Protein AF-A0A5B7DLF9-F1 (afdb_monomer)

pLDDT: mean 72.01, std 19.24, range [28.0, 93.62]

Radius of gyration: 33.96 Å; Cα contacts (8 Å, |Δi|>4): 54; chains: 1; bounding box: 86×92×84 Å

Solvent-accessible surface area (backbone atoms only — not comparable to full-atom values): 13543 Å² total; per-residue (Å²): 134,89,84,74,78,72,81,86,74,75,88,68,78,74,93,81,67,78,92,64,82,91,62,66,60,80,87,42,78,46,73,66,53,53,53,55,71,68,55,80,83,70,76,60,58,73,69,55,40,53,53,49,52,50,22,47,54,68,73,67,59,72,88,70,96,64,94,74,63,44,96,81,78,59,52,52,54,65,57,52,56,54,48,52,52,51,50,54,55,53,56,46,63,74,44,54,72,71,55,36,54,53,50,55,53,51,53,51,52,59,54,51,68,71,67,73,82,78,79,91,83,79,87,85,91,85,89,86,87,86,88,80,91,72,89,79,72,76,86,70,80,78,46,72,72,50,51,54,49,54,51,51,52,54,51,52,54,57,54,52,66,53,62,77,71,59,89,75,92,75,77,78,80,75,78,68,91,72,83,86,82,88,83,83,90,80,89,82,89,82,81,89,80,89,81,135

Secondary structure (DSSP, 8-state):
-------S---S--SS--SS---TTSS---HHHHHHHT----SS-HHHHHHHHHHHHTT-----SS----TTT---HHHHHHHHHHHHHHHHHHS-HHHHHHHHHHHHHHHHHHH------------------------PPPPHHHHHHHHHHHHHHHHHTTGGG-----SSS--------PPPP-----------

Mean predicted aligned error: 19.78 Å

Structure (mmCIF, N/CA/C/O backbone):
data_AF-A0A5B7DLF9-F1
#
_entry.id   AF-A0A5B7DLF9-F1
#
loop_
_atom_site.group_PDB
_atom_site.id
_atom_site.type_symbol
_atom_site.label_atom_id
_atom_site.label_alt_id
_atom_site.label_comp_id
_atom_site.label_asym_id
_atom_site.label_entity_id
_atom_site.label_seq_id
_atom_site.pdbx_PDB_ins_code
_atom_site.Cartn_x
_atom_site.Cartn_y
_atom_site.Cartn_z
_atom_site.occupancy
_atom_site.B_iso_or_equiv
_atom_site.auth_seq_id
_atom_site.auth_comp_id
_atom_site.auth_asym_id
_atom_site.auth_atom_id
_atom_site.pdbx_PDB_model_num
ATOM 1 N N . MET A 1 1 ? -10.662 3.339 -50.707 1.00 46.81 1 MET A N 1
ATOM 2 C CA . MET A 1 1 ? -9.720 3.357 -49.563 1.00 46.81 1 MET A CA 1
ATOM 3 C C . MET A 1 1 ? -9.959 2.092 -48.747 1.00 46.81 1 MET A C 1
ATOM 5 O O . MET A 1 1 ? -11.095 1.864 -48.362 1.00 46.81 1 MET A O 1
ATOM 9 N N . SER A 1 2 ? -8.955 1.224 -48.584 1.00 67.56 2 SER A N 1
ATOM 10 C CA . SER A 1 2 ? -9.098 -0.054 -47.860 1.00 67.56 2 SER A CA 1
ATOM 11 C C . SER A 1 2 ? -9.097 0.174 -46.343 1.00 67.56 2 SER A C 1
ATOM 13 O O . SER A 1 2 ? -8.164 0.774 -45.816 1.00 67.56 2 SER A O 1
ATOM 15 N N . CYS A 1 3 ? -10.130 -0.325 -45.657 1.00 67.19 3 CYS A N 1
ATOM 16 C CA . CYS A 1 3 ? -10.291 -0.283 -44.196 1.00 67.19 3 CYS A CA 1
ATOM 17 C C . CYS A 1 3 ? -9.858 -1.593 -43.512 1.00 67.19 3 CYS A C 1
ATOM 19 O O . CYS A 1 3 ? -10.252 -1.867 -42.376 1.00 67.19 3 CYS A O 1
ATOM 21 N N . GLN A 1 4 ? -9.094 -2.449 -44.196 1.00 68.75 4 GLN A N 1
ATOM 22 C CA . GLN A 1 4 ? -8.722 -3.744 -43.640 1.00 68.75 4 GLN A CA 1
ATOM 23 C C . GLN A 1 4 ? -7.642 -3.569 -42.567 1.00 68.75 4 GLN A C 1
ATOM 25 O O . GLN A 1 4 ? -6.511 -3.172 -42.851 1.00 68.75 4 GLN A O 1
ATOM 30 N N . ARG A 1 5 ? -7.995 -3.880 -41.312 1.00 65.88 5 ARG A N 1
ATOM 31 C CA . ARG A 1 5 ? -7.039 -4.008 -40.205 1.00 65.88 5 ARG A CA 1
ATOM 32 C C . ARG A 1 5 ? -5.970 -5.022 -40.618 1.00 65.88 5 ARG A C 1
ATOM 34 O O . ARG A 1 5 ? -6.293 -6.172 -40.906 1.00 65.88 5 ARG A O 1
ATOM 41 N N . GLY A 1 6 ? -4.724 -4.558 -40.712 1.00 65.31 6 GLY A N 1
ATOM 42 C CA . GLY A 1 6 ? -3.597 -5.342 -41.209 1.00 65.31 6 GLY A CA 1
ATOM 43 C C . GLY A 1 6 ? -3.491 -6.701 -40.521 1.00 65.31 6 GLY A C 1
ATOM 44 O O . GLY A 1 6 ? -3.647 -6.799 -39.305 1.00 65.31 6 GLY A O 1
ATOM 45 N N . ASN A 1 7 ? -3.238 -7.728 -41.332 1.00 62.22 7 ASN A N 1
ATOM 46 C CA . ASN A 1 7 ? -3.061 -9.123 -40.944 1.00 62.22 7 ASN A CA 1
ATOM 47 C C . ASN A 1 7 ? -2.198 -9.238 -39.667 1.00 62.22 7 ASN A C 1
ATOM 49 O O . ASN A 1 7 ? -1.012 -8.905 -39.678 1.00 62.22 7 ASN A O 1
ATOM 53 N N . THR A 1 8 ? -2.814 -9.635 -38.549 1.00 65.56 8 THR A N 1
ATOM 54 C CA . THR A 1 8 ? -2.233 -9.559 -37.196 1.00 65.56 8 THR A CA 1
ATOM 55 C C . THR A 1 8 ? -1.191 -10.640 -36.910 1.00 65.56 8 THR A C 1
ATOM 57 O O . THR A 1 8 ? -0.543 -10.591 -35.864 1.00 65.56 8 THR A O 1
ATOM 60 N N . SER A 1 9 ? -0.957 -11.576 -37.836 1.00 68.56 9 SER A N 1
ATOM 61 C CA . SER A 1 9 ? 0.130 -12.551 -37.736 1.00 68.56 9 SER A CA 1
ATOM 62 C C . SER A 1 9 ? 1.312 -12.150 -38.631 1.00 68.56 9 SER A C 1
ATOM 64 O O . SER A 1 9 ? 1.352 -12.371 -39.842 1.00 68.56 9 SER A O 1
ATOM 66 N N . ARG A 1 10 ? 2.339 -11.532 -38.030 1.00 73.69 10 ARG A N 1
ATOM 67 C CA . ARG A 1 10 ? 3.637 -11.367 -38.706 1.00 73.69 10 ARG A CA 1
ATOM 68 C C . ARG A 1 10 ? 4.321 -12.729 -38.782 1.00 73.69 10 ARG A C 1
ATOM 70 O O . ARG A 1 10 ? 4.730 -13.268 -37.763 1.00 73.69 10 ARG A O 1
ATOM 77 N N . THR A 1 11 ? 4.520 -13.238 -39.992 1.00 80.19 11 THR A N 1
ATOM 78 C CA . THR A 1 11 ? 5.274 -14.477 -40.250 1.00 80.19 11 THR A CA 1
ATOM 79 C C . THR A 1 11 ? 6.781 -14.321 -40.040 1.00 80.19 11 THR A C 1
ATOM 81 O O . THR A 1 11 ? 7.463 -15.284 -39.699 1.00 80.19 11 THR A O 1
ATOM 84 N N . ARG A 1 12 ? 7.332 -13.110 -40.210 1.00 83.12 12 ARG A N 1
ATOM 85 C CA . ARG A 1 12 ? 8.775 -12.849 -40.078 1.00 83.12 12 ARG A CA 1
ATOM 86 C C . ARG A 1 12 ? 9.127 -12.150 -38.764 1.00 83.12 12 ARG A C 1
ATOM 88 O O . ARG A 1 12 ? 8.518 -11.139 -38.401 1.00 83.12 12 ARG A O 1
ATOM 95 N N . LYS A 1 13 ? 10.198 -12.636 -38.124 1.00 84.69 13 LYS A N 1
ATOM 96 C CA . LYS A 1 13 ? 10.837 -12.013 -36.954 1.00 84.69 13 LYS A CA 1
ATOM 97 C C . LYS A 1 13 ? 11.310 -10.588 -37.270 1.00 84.69 13 LYS A C 1
ATOM 99 O O . LYS A 1 13 ? 11.613 -10.253 -38.418 1.0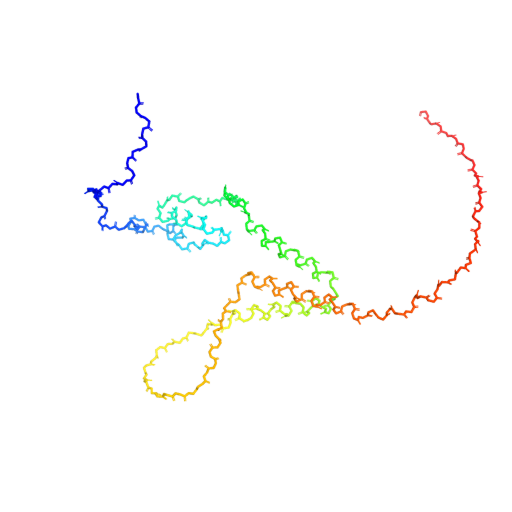0 84.69 13 LYS A O 1
ATOM 104 N N . GLN A 1 14 ? 11.386 -9.740 -36.248 1.00 88.31 14 GLN A N 1
ATOM 105 C CA . GLN A 1 14 ? 11.862 -8.368 -36.410 1.00 88.31 14 GLN A CA 1
ATOM 106 C C . GLN A 1 14 ? 13.318 -8.355 -36.901 1.00 88.31 14 GLN A C 1
ATOM 108 O O . GLN A 1 14 ? 14.178 -8.987 -36.300 1.00 88.31 14 GLN A O 1
ATOM 113 N N . LYS A 1 15 ? 13.584 -7.635 -38.002 1.00 88.94 15 LYS A N 1
ATOM 114 C CA . LYS A 1 15 ? 14.905 -7.586 -38.660 1.00 88.94 15 LYS A CA 1
ATOM 115 C C . LYS A 1 15 ? 16.007 -7.051 -37.738 1.00 88.94 15 LYS A C 1
ATOM 117 O O . LYS A 1 15 ? 17.139 -7.509 -37.811 1.00 88.94 15 LYS A O 1
ATOM 122 N N . HIS A 1 16 ? 15.656 -6.093 -36.885 1.00 88.12 16 HIS A N 1
ATOM 123 C CA . HIS A 1 16 ? 16.557 -5.466 -35.925 1.00 88.12 16 HIS A CA 1
ATOM 124 C C . HIS A 1 16 ? 15.971 -5.648 -34.525 1.00 88.12 16 HIS A C 1
ATOM 126 O O . HIS A 1 16 ? 15.086 -4.897 -34.105 1.00 88.12 16 HIS A O 1
ATOM 132 N N . SER A 1 17 ? 16.401 -6.707 -33.846 1.00 89.31 17 SER A N 1
ATOM 133 C CA . SER A 1 17 ? 16.093 -6.957 -32.440 1.00 89.31 17 SER A CA 1
ATOM 134 C C . SER A 1 17 ? 17.218 -6.432 -31.555 1.00 89.31 17 SER A C 1
ATOM 136 O O . SER A 1 17 ? 18.386 -6.465 -31.940 1.00 89.31 17 SER A O 1
ATOM 138 N N . ASN A 1 18 ? 16.872 -5.988 -30.350 1.00 88.56 18 ASN A N 1
ATOM 139 C CA . ASN A 1 18 ? 17.874 -5.626 -29.354 1.00 88.56 18 ASN A CA 1
ATOM 140 C C . ASN A 1 18 ? 18.687 -6.870 -28.968 1.00 88.56 18 ASN A C 1
ATOM 142 O O . ASN A 1 18 ? 18.105 -7.921 -28.705 1.00 88.56 18 ASN A O 1
ATOM 146 N N . ILE A 1 19 ? 20.014 -6.737 -28.925 1.00 90.06 19 ILE A N 1
ATOM 147 C CA . ILE A 1 19 ? 20.924 -7.817 -28.506 1.00 90.06 19 ILE A CA 1
ATOM 148 C C . ILE A 1 19 ? 20.860 -7.996 -26.986 1.00 90.06 19 ILE A C 1
ATOM 150 O O . ILE A 1 19 ? 20.856 -9.111 -26.477 1.00 90.06 19 ILE A O 1
ATOM 154 N N . THR A 1 20 ? 20.767 -6.887 -26.253 1.00 90.12 20 THR A N 1
ATOM 155 C CA . THR A 1 20 ? 20.659 -6.870 -24.796 1.00 90.12 20 THR A CA 1
ATOM 156 C C . THR A 1 20 ? 19.351 -6.217 -24.365 1.00 90.12 20 THR A C 1
ATOM 158 O O . THR A 1 20 ? 18.824 -5.312 -25.017 1.00 90.12 20 THR A O 1
ATOM 161 N N . ALA A 1 21 ? 18.791 -6.691 -23.251 1.00 88.62 21 ALA A N 1
ATOM 162 C CA . ALA A 1 21 ? 17.629 -6.054 -22.651 1.00 88.62 21 ALA A CA 1
ATOM 163 C C . ALA A 1 21 ? 18.004 -4.666 -22.113 1.00 88.62 21 ALA A C 1
ATOM 165 O O . ALA A 1 21 ? 19.086 -4.473 -21.556 1.00 88.62 21 ALA A O 1
ATOM 166 N N . PHE A 1 22 ? 17.081 -3.711 -22.233 1.00 89.38 22 PHE A N 1
ATOM 167 C CA . PHE A 1 22 ? 17.253 -2.390 -21.639 1.00 89.38 22 PHE A CA 1
ATOM 168 C C . PHE A 1 22 ? 17.422 -2.507 -20.120 1.00 89.38 22 PHE A C 1
ATOM 170 O O . PHE A 1 22 ? 16.574 -3.106 -19.449 1.00 89.38 22 PHE A O 1
ATOM 177 N N . LYS A 1 23 ? 18.481 -1.895 -19.582 1.00 87.94 23 LYS A N 1
ATOM 178 C CA . LYS A 1 23 ? 18.673 -1.733 -18.140 1.00 87.94 23 LYS A CA 1
ATOM 179 C C . LYS A 1 23 ? 18.826 -0.249 -17.816 1.00 87.94 23 LYS A C 1
ATOM 181 O O . LYS A 1 23 ? 19.567 0.476 -18.476 1.00 87.94 23 LYS A O 1
ATOM 186 N N . ASN A 1 24 ? 18.116 0.185 -16.782 1.00 86.44 24 ASN A N 1
ATOM 187 C CA . ASN A 1 24 ? 18.006 1.588 -16.392 1.00 86.44 24 ASN A CA 1
ATOM 188 C C . ASN A 1 24 ? 19.353 2.199 -15.933 1.00 86.44 24 ASN A C 1
ATOM 190 O O . ASN A 1 24 ? 19.610 3.389 -16.098 1.00 86.44 24 ASN A O 1
ATOM 194 N N . ASN A 1 25 ? 20.236 1.353 -15.403 1.00 85.94 25 ASN A N 1
ATOM 195 C CA . ASN A 1 25 ? 21.480 1.702 -14.721 1.00 85.94 25 ASN A CA 1
ATOM 196 C C . ASN A 1 25 ? 22.749 1.667 -15.596 1.00 85.94 25 ASN A C 1
ATOM 198 O O . ASN A 1 25 ? 23.828 1.898 -15.065 1.00 85.94 25 ASN A O 1
ATOM 202 N N . ILE A 1 26 ? 22.663 1.380 -16.905 1.00 85.69 26 ILE A N 1
ATOM 203 C CA . ILE A 1 26 ? 23.870 1.223 -17.756 1.00 85.69 26 ILE A CA 1
ATOM 204 C C . ILE A 1 26 ? 24.618 2.550 -17.917 1.00 85.69 26 ILE A C 1
ATOM 206 O O . ILE A 1 26 ? 25.842 2.581 -17.884 1.00 85.69 26 ILE A O 1
ATOM 210 N N . HIS A 1 27 ? 23.880 3.646 -18.098 1.00 81.00 27 HIS A N 1
ATOM 211 C CA . HIS A 1 27 ? 24.453 4.953 -18.446 1.00 81.00 27 HIS A CA 1
ATOM 212 C C . HIS A 1 27 ? 24.133 6.052 -17.427 1.00 81.00 27 HIS A C 1
ATOM 214 O O . HIS A 1 27 ? 24.534 7.195 -17.599 1.00 81.00 27 HIS A O 1
ATOM 220 N N . ASP A 1 28 ? 23.369 5.731 -16.387 1.00 81.06 28 ASP A N 1
ATOM 221 C CA . ASP A 1 28 ? 22.882 6.696 -15.406 1.00 81.06 28 ASP A CA 1
ATOM 222 C C . ASP A 1 28 ? 22.807 6.011 -14.049 1.00 81.06 28 ASP A C 1
ATOM 224 O O . ASP A 1 28 ? 21.844 5.316 -13.714 1.00 81.06 28 ASP A O 1
ATOM 228 N N . SER A 1 29 ? 23.881 6.187 -13.293 1.00 85.56 29 SER A N 1
ATOM 229 C CA . SER A 1 29 ? 24.034 5.725 -11.918 1.00 85.56 29 SER A CA 1
ATOM 230 C C . SER A 1 29 ? 23.677 6.821 -10.910 1.00 85.56 29 SER A C 1
ATOM 232 O O . SER A 1 29 ? 24.117 6.779 -9.761 1.00 85.56 29 SER A O 1
ATOM 234 N N . SER A 1 30 ? 22.893 7.830 -11.315 1.00 89.50 30 SER A N 1
ATOM 235 C CA . SER A 1 30 ? 22.528 8.912 -10.405 1.00 89.50 30 SER A CA 1
ATOM 236 C C . SER A 1 30 ? 21.768 8.377 -9.188 1.00 89.50 30 SER A C 1
ATOM 238 O O . SER A 1 30 ? 20.978 7.430 -9.274 1.00 89.50 30 SER A O 1
ATOM 240 N N . LYS A 1 31 ? 21.957 9.039 -8.038 1.00 90.56 31 LYS A N 1
ATOM 241 C CA . LYS A 1 31 ? 21.238 8.725 -6.788 1.00 90.56 31 LYS A CA 1
ATOM 242 C C . LYS A 1 31 ? 19.720 8.688 -7.001 1.00 90.56 31 LYS A C 1
ATOM 244 O O . LYS A 1 31 ? 19.024 7.877 -6.402 1.00 90.56 31 LYS A O 1
ATOM 249 N N . ARG A 1 32 ? 19.219 9.535 -7.906 1.00 87.50 32 ARG A N 1
ATOM 250 C CA . ARG A 1 32 ? 17.810 9.599 -8.299 1.00 87.50 32 ARG A CA 1
ATOM 251 C C . ARG A 1 32 ? 17.343 8.325 -9.005 1.00 87.50 32 ARG A C 1
ATOM 253 O O . ARG A 1 32 ? 16.276 7.816 -8.679 1.00 87.50 32 ARG A O 1
ATOM 260 N N . THR A 1 33 ? 18.122 7.812 -9.954 1.00 88.12 33 THR A N 1
ATOM 261 C CA . THR A 1 33 ? 17.794 6.580 -10.687 1.00 88.12 33 THR A CA 1
ATOM 262 C C . THR A 1 33 ? 17.851 5.362 -9.769 1.00 88.12 33 THR A C 1
ATOM 264 O O . THR A 1 33 ? 16.967 4.510 -9.834 1.00 88.12 33 THR A O 1
ATOM 267 N N . LEU A 1 34 ? 18.827 5.316 -8.857 1.00 90.06 34 LEU A N 1
ATOM 268 C CA . LEU A 1 34 ? 18.895 4.288 -7.817 1.00 90.06 34 LEU A CA 1
ATOM 269 C C . LEU A 1 34 ? 17.655 4.321 -6.909 1.00 90.06 34 LEU A C 1
ATOM 271 O O . LEU A 1 34 ? 17.015 3.292 -6.718 1.00 90.06 34 LEU A O 1
ATOM 275 N N . ALA A 1 35 ? 17.274 5.504 -6.419 1.00 90.06 35 ALA A N 1
ATOM 276 C CA . ALA A 1 35 ? 16.085 5.675 -5.585 1.00 90.06 35 ALA A CA 1
ATOM 277 C C . ALA A 1 35 ? 14.795 5.254 -6.306 1.00 90.06 35 ALA A C 1
ATOM 279 O O . ALA A 1 35 ? 13.937 4.625 -5.698 1.00 90.06 35 ALA A O 1
ATOM 280 N N . MET A 1 36 ? 14.660 5.547 -7.605 1.00 88.75 36 MET A N 1
ATOM 281 C CA . MET A 1 36 ? 13.496 5.097 -8.375 1.00 88.75 36 MET A CA 1
ATOM 282 C C . MET A 1 36 ? 13.471 3.580 -8.583 1.00 88.75 36 MET A C 1
ATOM 284 O O . MET A 1 36 ? 12.395 2.999 -8.525 1.00 88.75 36 MET A O 1
ATOM 288 N N . ASN A 1 37 ? 14.618 2.931 -8.801 1.00 87.69 37 ASN A N 1
ATOM 289 C CA . ASN A 1 37 ? 14.672 1.471 -8.953 1.00 87.69 37 ASN A CA 1
ATOM 290 C C . ASN A 1 37 ? 14.386 0.729 -7.640 1.00 87.69 37 ASN A C 1
ATOM 292 O O . ASN A 1 37 ? 13.824 -0.359 -7.680 1.00 87.69 37 ASN A O 1
ATOM 296 N N . ASN A 1 38 ? 14.764 1.318 -6.503 1.00 89.25 38 ASN A N 1
ATOM 297 C CA . ASN A 1 38 ? 14.551 0.738 -5.176 1.00 89.25 38 ASN A CA 1
ATOM 298 C C . ASN A 1 38 ? 13.172 1.073 -4.580 1.00 89.25 38 ASN A C 1
ATOM 300 O O . ASN A 1 38 ? 12.862 0.615 -3.485 1.00 89.25 38 ASN A O 1
ATOM 304 N N . MET A 1 39 ? 12.358 1.893 -5.254 1.00 85.50 39 MET A N 1
ATOM 305 C CA . MET A 1 39 ? 11.020 2.250 -4.787 1.00 85.50 39 MET A CA 1
ATOM 306 C C . MET A 1 39 ? 10.093 1.035 -4.862 1.00 85.50 39 MET A C 1
ATOM 308 O O . MET A 1 39 ? 9.850 0.496 -5.943 1.00 85.50 39 MET A O 1
ATOM 312 N N . GLU A 1 40 ? 9.528 0.650 -3.722 1.00 86.12 40 GLU A N 1
ATOM 313 C CA . GLU A 1 40 ? 8.495 -0.376 -3.662 1.00 86.12 40 GLU A CA 1
ATOM 314 C C . GLU A 1 40 ? 7.143 0.205 -4.100 1.00 86.12 40 GLU A C 1
ATOM 316 O O . GLU A 1 40 ? 6.739 1.285 -3.666 1.00 86.12 40 GLU A O 1
ATOM 321 N N . ILE A 1 41 ? 6.455 -0.494 -5.007 1.00 86.25 41 ILE A N 1
ATOM 322 C CA . ILE A 1 41 ? 5.140 -0.091 -5.515 1.00 86.25 41 ILE A CA 1
ATOM 323 C C . ILE A 1 41 ? 4.086 -0.904 -4.759 1.00 86.25 41 ILE A C 1
ATOM 325 O O . ILE A 1 41 ? 3.706 -1.990 -5.202 1.00 86.25 41 ILE A O 1
ATOM 329 N N . THR A 1 42 ? 3.646 -0.374 -3.620 1.00 80.69 42 THR A N 1
ATOM 330 C CA . THR A 1 42 ? 2.588 -0.933 -2.764 1.00 80.69 42 THR A CA 1
ATOM 331 C C . THR A 1 42 ? 1.258 -0.191 -2.967 1.00 80.69 42 THR A C 1
ATOM 333 O O . THR A 1 42 ? 1.208 0.845 -3.635 1.00 80.69 42 THR A O 1
ATOM 336 N N . GLU A 1 43 ? 0.158 -0.736 -2.436 1.00 77.31 43 GLU A N 1
ATOM 337 C CA . GLU A 1 43 ? -1.160 -0.070 -2.366 1.00 77.31 43 GLU A CA 1
ATOM 338 C C . GLU A 1 43 ? -1.785 0.365 -3.709 1.00 77.31 43 GLU A C 1
ATOM 340 O O . GLU A 1 43 ? -2.535 1.342 -3.799 1.00 77.31 43 GLU A O 1
ATOM 345 N N . VAL A 1 44 ? -1.504 -0.369 -4.789 1.00 80.94 44 VAL A N 1
ATOM 346 C CA . VAL A 1 44 ? -2.113 -0.158 -6.111 1.00 80.94 44 VAL A CA 1
ATOM 347 C C . VAL A 1 44 ? -2.598 -1.477 -6.700 1.00 80.94 44 VAL A C 1
ATOM 349 O O . VAL A 1 44 ? -2.061 -2.542 -6.411 1.00 80.94 44 VAL A O 1
ATOM 352 N N . CYS A 1 45 ? -3.598 -1.428 -7.580 1.00 84.69 45 CYS A N 1
ATOM 353 C CA . CYS A 1 45 ? -4.046 -2.635 -8.271 1.00 84.69 45 CYS A CA 1
ATOM 354 C C . CYS A 1 45 ? -2.932 -3.227 -9.158 1.00 84.69 45 CYS A C 1
ATOM 356 O O . CYS A 1 45 ? -2.090 -2.489 -9.682 1.00 84.69 45 CYS A O 1
ATOM 358 N N . LYS A 1 46 ? -2.978 -4.546 -9.404 1.00 84.69 46 LYS A N 1
ATOM 359 C CA . LYS A 1 46 ? -1.971 -5.294 -10.191 1.00 84.69 46 LYS A CA 1
ATOM 360 C C . LYS A 1 46 ? -1.613 -4.610 -11.518 1.00 84.69 46 LYS A C 1
ATOM 362 O O . LYS A 1 46 ? -0.449 -4.406 -11.845 1.00 84.69 46 LYS A O 1
ATOM 367 N N . ARG A 1 47 ? -2.625 -4.127 -12.244 1.00 86.25 47 ARG A N 1
ATOM 368 C CA . ARG A 1 47 ? -2.436 -3.384 -13.499 1.00 86.25 47 ARG A CA 1
ATOM 369 C C . ARG A 1 47 ? -1.631 -2.095 -13.311 1.00 86.25 47 ARG A C 1
ATOM 371 O O . ARG A 1 47 ? -0.768 -1.773 -14.124 1.00 86.25 47 ARG A O 1
ATOM 378 N N . CYS A 1 48 ? -1.955 -1.301 -12.293 1.00 87.06 48 CYS A N 1
ATOM 379 C CA . CYS A 1 48 ? -1.234 -0.062 -12.011 1.00 87.06 48 CYS A CA 1
ATOM 380 C C . CYS A 1 48 ? 0.197 -0.347 -11.563 1.00 87.06 48 CYS A C 1
ATOM 382 O O . CYS A 1 48 ? 1.097 0.383 -11.976 1.00 87.06 48 CYS A O 1
ATOM 384 N N . GLN A 1 49 ? 0.408 -1.424 -10.807 1.00 89.62 49 GLN A N 1
ATOM 385 C CA . GLN A 1 49 ? 1.731 -1.889 -10.409 1.00 89.62 49 GLN A CA 1
ATOM 386 C C . GLN A 1 49 ? 2.613 -2.163 -11.632 1.00 89.62 49 GLN A C 1
ATOM 388 O O . GLN A 1 49 ? 3.689 -1.583 -11.753 1.00 89.62 49 GLN A O 1
ATOM 393 N N . GLU A 1 50 ? 2.120 -2.941 -12.599 1.00 90.44 50 GLU A N 1
ATOM 394 C CA . GLU A 1 50 ? 2.831 -3.234 -13.851 1.00 90.44 50 GLU A CA 1
ATOM 395 C C . GLU A 1 50 ? 3.135 -1.968 -14.664 1.00 90.44 50 GLU A C 1
ATOM 397 O O . GLU A 1 50 ? 4.245 -1.787 -15.170 1.00 90.44 50 GLU A O 1
ATOM 402 N N . VAL A 1 51 ? 2.165 -1.054 -14.771 1.00 91.12 51 VAL A N 1
ATOM 403 C CA . VAL A 1 51 ? 2.337 0.207 -15.506 1.00 91.12 51 VAL A CA 1
ATOM 404 C C . VAL A 1 51 ? 3.389 1.096 -14.842 1.00 91.12 51 VAL A C 1
ATOM 406 O O . VAL A 1 51 ? 4.218 1.681 -15.543 1.00 91.12 51 VAL A O 1
ATOM 409 N N . ILE A 1 52 ? 3.366 1.229 -13.513 1.00 91.19 52 ILE A N 1
ATOM 410 C CA . ILE A 1 52 ? 4.348 2.029 -12.770 1.00 91.19 52 ILE A CA 1
ATOM 411 C C . ILE A 1 52 ? 5.725 1.366 -12.861 1.00 91.19 52 ILE A C 1
ATOM 413 O O . ILE A 1 52 ? 6.680 2.044 -13.238 1.00 91.19 52 ILE A O 1
ATOM 417 N N . ALA A 1 53 ? 5.825 0.052 -12.638 1.00 92.06 53 ALA A N 1
ATOM 418 C CA . ALA A 1 53 ? 7.071 -0.705 -12.744 1.00 92.06 53 ALA A CA 1
ATOM 419 C C . ALA A 1 53 ? 7.700 -0.568 -14.137 1.00 92.06 53 ALA A C 1
ATOM 421 O O . ALA A 1 53 ? 8.894 -0.296 -14.269 1.00 92.06 53 ALA A O 1
ATOM 422 N N . TRP A 1 54 ? 6.891 -0.654 -15.197 1.00 92.94 54 TRP A N 1
ATOM 423 C CA . TRP A 1 54 ? 7.346 -0.407 -16.564 1.00 92.94 54 TRP A CA 1
ATOM 424 C C . TRP A 1 54 ? 7.844 1.032 -16.751 1.00 92.94 54 TRP A C 1
ATOM 426 O O . TRP A 1 54 ? 8.917 1.254 -17.317 1.00 92.94 54 TRP A O 1
ATOM 436 N N . LYS A 1 55 ? 7.106 2.030 -16.250 1.00 92.81 55 LYS A N 1
ATOM 437 C CA . LYS A 1 55 ? 7.525 3.436 -16.343 1.00 92.81 55 LYS A CA 1
ATOM 438 C C . LYS A 1 55 ? 8.836 3.688 -15.599 1.00 92.81 55 LYS A C 1
ATOM 440 O O . LYS A 1 55 ? 9.671 4.421 -16.125 1.00 92.81 55 LYS A O 1
ATOM 445 N N . VAL A 1 56 ? 9.032 3.092 -14.425 1.00 92.12 56 VAL A N 1
ATOM 446 C CA . VAL A 1 56 ? 10.290 3.166 -13.668 1.00 92.12 56 VAL A CA 1
ATOM 447 C C . VAL A 1 56 ? 11.413 2.509 -14.468 1.00 92.12 56 VAL A C 1
ATOM 449 O O . VAL A 1 56 ? 12.420 3.162 -14.747 1.00 92.12 56 VAL A O 1
ATOM 452 N N . LYS A 1 57 ? 11.195 1.277 -14.951 1.00 91.31 57 LYS A N 1
ATOM 453 C CA . LYS A 1 57 ? 12.170 0.510 -15.739 1.00 91.31 57 LYS A CA 1
ATOM 454 C C . LYS A 1 57 ? 12.696 1.283 -16.942 1.00 91.31 57 LYS A C 1
ATOM 456 O O . LYS A 1 57 ? 13.877 1.171 -17.229 1.00 91.31 57 LYS A O 1
ATOM 461 N N . TYR A 1 58 ? 11.849 2.055 -17.627 1.00 91.31 58 TYR A N 1
ATOM 462 C CA . TYR A 1 58 ? 12.202 2.804 -18.840 1.00 91.31 58 TYR A CA 1
ATOM 463 C C . TYR A 1 58 ? 12.392 4.316 -18.629 1.00 91.31 58 TYR A C 1
ATOM 465 O O . TYR A 1 58 ? 12.346 5.066 -19.603 1.00 91.31 58 TYR A O 1
ATOM 473 N N . LYS A 1 59 ? 12.586 4.788 -17.388 1.00 89.00 59 LYS A N 1
ATOM 474 C CA . LYS A 1 59 ? 12.751 6.224 -17.054 1.00 89.00 59 LYS A CA 1
ATOM 475 C C . LYS A 1 59 ? 11.607 7.138 -17.514 1.00 89.00 59 LYS A C 1
ATOM 477 O O . LYS A 1 59 ? 11.793 8.331 -17.729 1.00 89.00 59 LYS A O 1
ATOM 482 N N . LYS A 1 60 ? 10.401 6.596 -17.661 1.00 90.75 60 LYS A N 1
ATOM 483 C CA . LYS A 1 60 ? 9.189 7.346 -18.033 1.00 90.75 60 LYS A CA 1
ATOM 484 C C . LYS A 1 60 ? 8.344 7.742 -16.822 1.00 90.75 60 LYS A C 1
ATOM 486 O O . LYS A 1 60 ? 7.279 8.337 -16.985 1.00 90.75 60 LYS A O 1
ATOM 491 N N . TYR A 1 61 ? 8.766 7.371 -15.615 1.00 91.44 61 TYR A N 1
ATOM 492 C CA . TYR A 1 61 ? 8.027 7.664 -14.395 1.00 91.44 61 TYR A CA 1
ATOM 493 C C . TYR A 1 61 ? 8.337 9.067 -13.867 1.00 91.44 61 TYR A C 1
ATOM 495 O O . TYR A 1 61 ? 9.493 9.428 -13.653 1.00 91.44 61 TYR A O 1
ATOM 503 N N . LYS A 1 62 ? 7.277 9.845 -13.629 1.00 89.44 62 LYS A N 1
ATOM 504 C CA . LYS A 1 62 ? 7.325 11.115 -12.903 1.00 89.44 62 LYS A CA 1
ATOM 505 C C . LYS A 1 62 ? 6.568 10.914 -11.586 1.00 89.44 62 LYS A C 1
ATOM 507 O O . LYS A 1 62 ? 5.363 10.657 -11.662 1.00 89.44 62 LYS A O 1
ATOM 512 N N . PRO A 1 63 ? 7.240 11.017 -10.424 1.00 86.69 63 PRO A N 1
ATOM 513 C CA . PRO A 1 63 ? 6.581 10.915 -9.128 1.00 86.69 63 PRO A CA 1
ATOM 514 C C . PRO A 1 63 ? 5.421 11.903 -9.034 1.00 86.69 63 PRO A C 1
ATOM 516 O O . PRO A 1 63 ? 5.537 13.059 -9.452 1.00 86.69 63 PRO A O 1
ATOM 519 N N . LEU A 1 64 ? 4.287 11.426 -8.536 1.00 85.00 64 LEU A N 1
ATOM 520 C CA . LEU A 1 64 ? 3.108 12.253 -8.333 1.00 85.00 64 LEU A CA 1
ATOM 521 C C . LEU A 1 64 ? 3.213 12.953 -6.979 1.00 85.00 64 LEU A C 1
ATOM 523 O O . LEU A 1 64 ? 3.556 12.321 -5.989 1.00 85.00 64 LEU A O 1
ATOM 527 N N . SER A 1 65 ? 2.875 14.243 -6.938 1.00 84.31 65 SER A N 1
ATOM 528 C CA . SER A 1 65 ? 2.778 14.982 -5.671 1.00 84.31 65 SER A CA 1
ATOM 529 C C . SER A 1 65 ? 1.497 14.658 -4.893 1.00 84.31 65 SER A C 1
ATOM 531 O O . SER A 1 65 ? 1.437 14.915 -3.698 1.00 84.31 65 SER A O 1
ATOM 533 N N . GLN A 1 66 ? 0.467 14.138 -5.567 1.00 78.94 66 GLN A N 1
ATOM 534 C CA . GLN A 1 66 ? -0.827 13.773 -4.989 1.00 78.94 66 GLN A CA 1
ATOM 535 C C . GLN A 1 66 ? -1.298 12.428 -5.568 1.00 78.94 66 GLN A C 1
ATOM 537 O O . GLN A 1 66 ? -1.030 12.152 -6.746 1.00 78.94 66 GLN A O 1
ATOM 542 N N . PRO A 1 67 ? -2.016 11.596 -4.792 1.00 80.25 67 PRO A N 1
ATOM 543 C CA . PRO A 1 67 ? -2.501 10.301 -5.260 1.00 80.25 67 PRO A CA 1
ATOM 544 C C . PRO A 1 67 ? -3.563 10.465 -6.357 1.00 80.25 67 PRO A C 1
ATOM 546 O O . PRO A 1 67 ? -4.489 11.267 -6.238 1.00 80.25 67 PRO A O 1
ATOM 549 N N . LYS A 1 68 ? -3.445 9.681 -7.435 1.00 79.75 68 LYS A N 1
ATOM 550 C CA . LYS A 1 68 ? -4.407 9.653 -8.550 1.00 79.75 68 LYS A CA 1
ATOM 551 C C . LYS A 1 68 ? -5.247 8.380 -8.520 1.00 79.75 68 LYS A C 1
ATOM 553 O O . LYS A 1 68 ? -4.754 7.321 -8.149 1.00 79.75 68 LYS A O 1
ATOM 558 N N . THR A 1 69 ? -6.491 8.477 -8.982 1.00 81.44 69 THR A N 1
ATOM 559 C CA . THR A 1 69 ? -7.378 7.324 -9.199 1.00 81.44 69 THR A CA 1
ATOM 560 C C . THR A 1 69 ? -6.943 6.509 -10.409 1.00 81.44 69 THR A C 1
ATOM 562 O O . THR A 1 69 ? -6.565 7.070 -11.443 1.00 81.44 69 THR A O 1
ATOM 565 N N . CYS A 1 70 ? -7.060 5.185 -10.326 1.00 83.75 70 CYS A N 1
ATOM 566 C CA . CYS A 1 70 ? -6.908 4.328 -11.498 1.00 83.75 70 CYS A CA 1
ATOM 567 C C . CYS A 1 70 ? -8.070 4.552 -12.479 1.00 83.75 70 CYS A C 1
ATOM 569 O O . CYS A 1 70 ? -9.226 4.547 -12.083 1.00 83.75 70 CYS A O 1
ATOM 571 N N . THR A 1 71 ? -7.798 4.684 -13.778 1.00 81.75 71 THR A N 1
ATOM 572 C CA . THR A 1 71 ? -8.839 4.882 -14.811 1.00 81.75 71 THR A CA 1
ATOM 573 C C . THR A 1 71 ? -9.651 3.628 -15.137 1.00 81.75 71 THR A C 1
ATOM 575 O O . THR A 1 71 ? -10.518 3.670 -16.001 1.00 81.75 71 THR A O 1
ATOM 578 N N . ARG A 1 72 ? -9.318 2.490 -14.520 1.00 79.38 72 ARG A N 1
ATOM 579 C CA . ARG A 1 72 ? -9.950 1.191 -14.782 1.00 79.38 72 ARG A CA 1
ATOM 580 C C . ARG A 1 72 ? -10.680 0.652 -13.568 1.00 79.38 72 ARG A C 1
ATOM 582 O O . ARG A 1 72 ? -11.838 0.296 -13.699 1.00 79.38 72 ARG A O 1
ATOM 589 N N . CYS A 1 73 ? -10.009 0.578 -12.418 1.00 79.81 73 CYS A N 1
ATOM 590 C CA . CYS A 1 73 ? -10.663 0.134 -11.188 1.00 79.81 73 CYS A CA 1
ATOM 591 C C . CYS A 1 73 ? -11.236 1.289 -10.363 1.00 79.81 73 CYS A C 1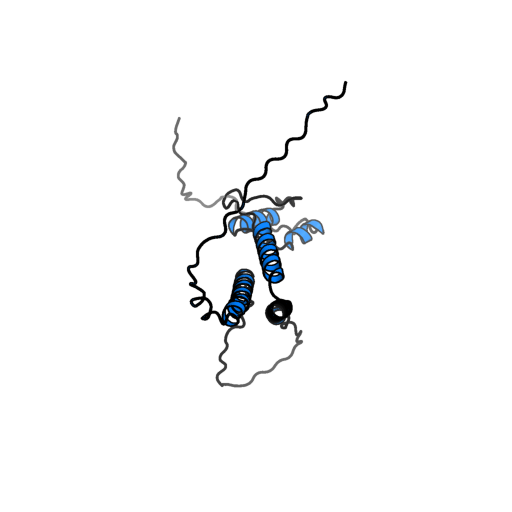
ATOM 593 O O . CYS A 1 73 ? -11.984 1.022 -9.440 1.00 79.81 73 CYS A O 1
ATOM 595 N N . HIS A 1 74 ? -10.900 2.552 -10.660 1.00 75.50 74 HIS A N 1
ATOM 596 C CA . HIS A 1 74 ? -11.347 3.752 -9.927 1.00 75.50 74 HIS A CA 1
ATOM 597 C C . HIS A 1 74 ? -11.034 3.791 -8.423 1.00 75.50 74 HIS A C 1
ATOM 599 O O . HIS A 1 74 ? -11.236 4.825 -7.790 1.00 75.50 74 HIS A O 1
ATOM 605 N N . GLN A 1 75 ? -10.446 2.730 -7.878 1.00 64.69 75 GLN A N 1
ATOM 606 C CA . GLN A 1 75 ? -10.102 2.622 -6.474 1.00 64.69 75 GLN A CA 1
ATOM 607 C C . GLN A 1 75 ? -8.987 3.592 -6.083 1.00 64.69 75 GLN A C 1
ATOM 609 O O . GLN A 1 75 ? -8.042 3.861 -6.841 1.00 64.69 75 GLN A O 1
ATOM 614 N N . LYS A 1 76 ? -9.112 4.102 -4.859 1.00 63.09 76 LYS A N 1
ATOM 615 C CA . LYS A 1 76 ? -8.105 4.878 -4.138 1.00 63.09 76 LYS A CA 1
ATOM 616 C C . LYS A 1 76 ? -7.680 4.027 -2.938 1.00 63.09 76 LYS A C 1
ATOM 618 O O . LYS A 1 76 ? -7.954 4.431 -1.820 1.00 63.09 76 LYS A O 1
ATOM 623 N N . ASN A 1 77 ? -7.063 2.863 -3.157 1.00 60.50 77 ASN A N 1
ATOM 624 C CA . ASN A 1 77 ? -6.773 1.873 -2.097 1.00 60.50 77 ASN A CA 1
ATOM 625 C C . ASN A 1 77 ? -6.101 2.479 -0.843 1.00 60.50 77 ASN A C 1
ATOM 627 O O . ASN A 1 77 ? -6.417 2.097 0.275 1.00 60.50 77 ASN A O 1
ATOM 631 N N . ILE A 1 78 ? -5.272 3.517 -1.012 1.00 59.41 78 ILE A N 1
ATOM 632 C CA . ILE A 1 78 ? -4.658 4.269 0.100 1.00 59.41 78 ILE A CA 1
ATOM 633 C C . ILE A 1 78 ? -5.704 4.952 1.006 1.00 59.41 78 ILE A C 1
ATOM 635 O O . ILE A 1 78 ? -5.516 5.037 2.215 1.00 59.41 78 ILE A O 1
ATOM 639 N N . LYS A 1 79 ? -6.810 5.456 0.445 1.00 58.91 79 LYS A N 1
ATOM 640 C CA . LYS A 1 79 ? -7.916 6.011 1.238 1.00 58.91 79 LYS A CA 1
ATOM 641 C C . LYS A 1 79 ? -8.700 4.921 1.951 1.00 58.91 79 LYS A C 1
ATOM 643 O O . LYS A 1 79 ? -9.084 5.151 3.084 1.00 58.91 79 LYS A O 1
ATOM 648 N N . GLU A 1 80 ? -8.922 3.782 1.302 1.00 66.06 80 GLU A N 1
ATOM 649 C CA . GLU A 1 80 ? -9.706 2.685 1.878 1.00 66.06 80 GLU A CA 1
ATOM 650 C C . GLU A 1 80 ? -9.020 2.126 3.127 1.00 66.06 80 GLU A C 1
ATOM 652 O O . GLU A 1 80 ? -9.654 2.105 4.168 1.00 66.06 80 GLU A O 1
ATOM 657 N N . HIS A 1 81 ? -7.716 1.827 3.088 1.00 68.19 81 HIS A N 1
ATOM 658 C CA . HIS A 1 81 ? -6.972 1.378 4.277 1.00 68.19 81 HIS A CA 1
ATOM 659 C C . HIS A 1 81 ? -7.014 2.398 5.427 1.00 68.19 81 HIS A C 1
ATOM 661 O O . HIS A 1 81 ? -7.181 2.055 6.594 1.00 68.19 81 HIS A O 1
ATOM 667 N N . LEU A 1 82 ? -6.808 3.683 5.128 1.00 72.06 82 LEU A N 1
ATOM 668 C CA . LEU A 1 82 ? -6.845 4.718 6.166 1.00 72.06 82 LEU A CA 1
ATOM 669 C C . LEU A 1 82 ? -8.257 4.901 6.730 1.00 72.06 82 LEU A C 1
ATOM 671 O O . LEU A 1 82 ? -8.412 5.153 7.921 1.00 72.06 82 LEU A O 1
ATOM 675 N N . GLN A 1 83 ? -9.275 4.755 5.888 1.00 78.62 83 GLN A N 1
ATOM 676 C CA . GLN A 1 83 ? -10.671 4.814 6.290 1.00 78.62 83 GLN A CA 1
ATOM 677 C C . GLN A 1 83 ? -11.058 3.603 7.145 1.00 78.62 83 GLN A C 1
ATOM 679 O O . GLN A 1 83 ? -11.695 3.797 8.172 1.00 78.62 83 GLN A O 1
ATOM 684 N N . THR A 1 84 ? -10.629 2.390 6.784 1.00 82.88 84 THR A N 1
ATOM 685 C CA . THR A 1 84 ? -10.890 1.178 7.574 1.00 82.88 84 THR A CA 1
ATOM 686 C C . THR A 1 84 ? -10.183 1.221 8.923 1.00 82.88 84 THR A C 1
ATOM 688 O O . THR A 1 84 ? -10.776 0.843 9.926 1.00 82.88 84 THR A O 1
ATOM 691 N N . MET A 1 85 ? -8.947 1.726 8.987 1.00 83.06 85 MET A N 1
ATOM 692 C CA . MET A 1 85 ? -8.257 1.943 10.265 1.00 83.06 85 MET A CA 1
ATOM 693 C C . MET A 1 85 ? -9.002 2.953 11.145 1.00 83.06 85 MET A C 1
ATOM 695 O O . MET A 1 85 ? -9.216 2.697 12.326 1.00 83.06 85 MET A O 1
ATOM 699 N N . ALA A 1 86 ? -9.436 4.078 10.571 1.00 86.31 86 ALA A N 1
ATOM 700 C CA . ALA A 1 86 ? -10.177 5.099 11.309 1.00 86.31 86 ALA A CA 1
ATOM 701 C C . ALA A 1 86 ? -11.554 4.604 11.795 1.00 86.31 86 ALA A C 1
ATOM 703 O O . ALA A 1 86 ? -11.972 4.955 12.896 1.00 86.31 86 ALA A O 1
ATOM 704 N N . GLU A 1 87 ? -12.240 3.785 10.993 1.00 89.12 87 GLU A N 1
ATOM 705 C CA . GLU A 1 87 ? -13.505 3.128 11.348 1.00 89.12 87 GLU A CA 1
ATOM 706 C C . GLU A 1 87 ? -13.319 2.193 12.552 1.00 89.12 87 GLU A C 1
ATOM 708 O O . GLU A 1 87 ? -13.992 2.360 13.568 1.00 89.12 87 GLU A O 1
ATOM 713 N N . LEU A 1 88 ? -12.317 1.306 12.499 1.00 89.56 88 LEU A N 1
ATOM 714 C CA . LEU A 1 88 ? -11.980 0.416 13.615 1.00 89.56 88 LEU A CA 1
ATOM 715 C C . LEU A 1 88 ? -11.642 1.192 14.892 1.00 89.56 88 LEU A C 1
ATOM 717 O O . LEU A 1 88 ? -12.090 0.842 15.979 1.00 89.56 88 LEU A O 1
ATOM 721 N N . GLU A 1 89 ? -10.864 2.270 14.790 1.00 88.69 89 GLU A N 1
ATOM 722 C CA . GLU A 1 89 ? -10.532 3.102 15.949 1.00 88.69 89 GLU A CA 1
ATOM 723 C C . GLU A 1 89 ? -11.753 3.801 16.561 1.00 88.69 89 GLU A C 1
ATOM 725 O O . GLU A 1 89 ? -11.784 4.020 17.775 1.00 88.69 89 GLU A O 1
ATOM 730 N N . ALA A 1 90 ? -12.744 4.178 15.751 1.00 91.44 90 ALA A N 1
ATOM 731 C CA . ALA A 1 90 ? -13.984 4.773 16.236 1.00 91.44 90 ALA A CA 1
ATOM 732 C C . ALA A 1 90 ? -14.831 3.748 17.005 1.00 91.44 90 ALA A C 1
ATOM 734 O O . ALA A 1 90 ? -15.259 4.032 18.122 1.00 91.44 90 ALA A O 1
ATOM 735 N N . GLU A 1 91 ? -14.987 2.537 16.469 1.00 89.88 91 GLU A N 1
ATOM 736 C CA . GLU A 1 91 ? -15.711 1.440 17.127 1.00 89.88 91 GLU A CA 1
ATOM 737 C C . GLU A 1 91 ? -15.052 1.036 18.458 1.00 89.88 91 GLU A C 1
ATOM 739 O O . GLU A 1 91 ? -15.709 0.914 19.492 1.00 89.88 91 GLU A O 1
ATOM 744 N N . VAL A 1 92 ? -13.720 0.942 18.486 1.00 92.06 92 VAL A N 1
ATOM 745 C CA . VAL A 1 92 ? -12.945 0.642 19.704 1.00 92.06 92 VAL A CA 1
ATOM 746 C C . VAL A 1 92 ? -13.108 1.720 20.783 1.00 92.06 92 VAL A C 1
ATOM 748 O O . VAL A 1 92 ? -13.000 1.439 21.983 1.00 92.06 92 VAL A O 1
ATOM 751 N N . LYS A 1 93 ? -13.373 2.972 20.394 1.00 89.94 93 LYS A N 1
ATOM 752 C CA . LYS A 1 93 ? -13.655 4.050 21.351 1.00 89.94 93 LYS A CA 1
ATOM 753 C C . LYS A 1 93 ? -15.025 3.900 22.007 1.00 89.94 93 LYS A C 1
ATOM 755 O O . LYS A 1 93 ? -15.157 4.320 23.153 1.00 89.94 93 LYS A O 1
ATOM 760 N N . CYS A 1 94 ? -15.991 3.272 21.347 1.00 88.69 94 CYS A N 1
ATOM 761 C CA . CYS A 1 94 ? -17.301 2.987 21.929 1.00 88.69 94 CYS A CA 1
ATOM 762 C C . CYS A 1 94 ? -17.267 1.830 22.946 1.00 88.69 94 CYS A C 1
ATOM 764 O O . CYS A 1 94 ? -18.164 1.727 23.777 1.00 88.69 94 CYS A O 1
ATOM 766 N N . LEU A 1 95 ? -16.221 0.994 22.937 1.00 88.56 95 LEU A N 1
ATOM 767 C CA . LEU A 1 95 ? -16.042 -0.083 23.914 1.00 88.56 95 LEU A CA 1
ATOM 768 C C . LEU A 1 95 ? -15.638 0.431 25.304 1.00 88.56 95 LEU A C 1
ATOM 770 O O . LEU A 1 95 ? -14.941 1.442 25.452 1.00 88.56 95 LEU A O 1
ATOM 774 N N . SER A 1 96 ? -15.987 -0.350 26.333 1.00 92.75 96 SER A N 1
ATOM 775 C CA . SER A 1 96 ? -15.513 -0.130 27.701 1.00 92.75 96 SER A CA 1
ATOM 776 C C . SER A 1 96 ? -13.982 -0.194 27.787 1.00 92.75 96 SER A C 1
ATOM 778 O O . SER A 1 96 ? -13.324 -0.923 27.041 1.00 92.75 96 SER A O 1
ATOM 780 N N . GLU A 1 97 ? -13.387 0.530 28.740 1.00 90.19 97 GLU A N 1
ATOM 781 C CA . GLU A 1 97 ? -11.924 0.622 28.882 1.00 90.19 97 GLU A CA 1
ATOM 782 C C . GLU A 1 97 ? -11.255 -0.757 29.057 1.00 90.19 97 GLU A C 1
ATOM 784 O O . GLU A 1 97 ? -10.163 -1.002 28.541 1.00 90.19 97 GLU A O 1
ATOM 789 N N . ARG A 1 98 ? -11.929 -1.703 29.728 1.00 89.94 98 ARG A N 1
ATOM 790 C CA . ARG A 1 98 ? -11.454 -3.089 29.863 1.00 89.94 98 ARG A CA 1
ATOM 791 C C . ARG A 1 98 ? -11.377 -3.789 28.499 1.00 89.94 98 ARG A C 1
ATOM 793 O O . ARG A 1 98 ? -10.340 -4.373 28.181 1.00 89.94 98 ARG A O 1
ATOM 800 N N . LYS A 1 99 ? -12.441 -3.701 27.696 1.00 89.75 99 LYS A N 1
ATOM 801 C CA . LYS A 1 99 ? -12.539 -4.334 26.370 1.00 89.75 99 LYS A CA 1
ATOM 802 C C . LYS A 1 99 ? -11.598 -3.673 25.364 1.00 89.75 99 LYS A C 1
ATOM 804 O O . LYS A 1 99 ? -10.858 -4.361 24.667 1.00 89.75 99 LYS A O 1
ATOM 809 N N . ARG A 1 100 ? -11.493 -2.344 25.39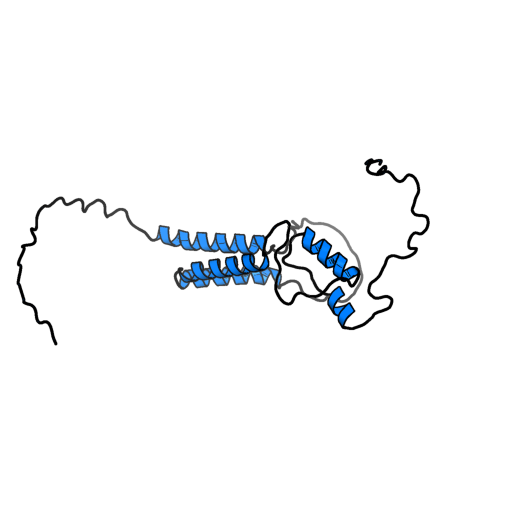8 1.00 93.00 100 ARG A N 1
ATOM 810 C CA . ARG A 1 100 ? -10.513 -1.571 24.625 1.00 93.00 100 ARG A CA 1
ATOM 811 C C . ARG A 1 100 ? -9.074 -2.035 24.877 1.00 93.00 100 ARG A C 1
ATOM 813 O O . ARG A 1 100 ? -8.316 -2.260 23.936 1.00 93.00 100 ARG A O 1
ATOM 820 N N . ARG A 1 101 ? -8.684 -2.232 26.142 1.00 90.88 101 ARG A N 1
ATOM 821 C CA . ARG A 1 101 ? -7.348 -2.757 26.489 1.00 90.88 101 ARG A CA 1
ATOM 822 C C . ARG A 1 101 ? -7.130 -4.180 25.983 1.00 90.88 101 ARG A C 1
ATOM 824 O O . ARG A 1 101 ? -6.027 -4.495 25.540 1.00 90.88 101 ARG A O 1
ATOM 831 N N . ALA A 1 102 ? -8.150 -5.036 26.049 1.00 92.12 102 ALA A N 1
ATOM 832 C CA . ALA A 1 102 ? -8.076 -6.393 25.512 1.00 92.12 102 ALA A CA 1
ATOM 833 C C . ALA A 1 102 ? -7.864 -6.386 23.988 1.00 92.12 102 ALA A C 1
ATOM 835 O O . ALA A 1 102 ? -7.007 -7.117 23.489 1.00 92.12 102 ALA A O 1
ATOM 836 N N . TYR A 1 103 ? -8.566 -5.501 23.276 1.00 93.38 103 TYR A N 1
ATOM 837 C CA . TYR A 1 103 ? -8.424 -5.308 21.835 1.00 93.38 103 TYR A CA 1
ATOM 838 C C . TYR A 1 103 ? -7.000 -4.891 21.436 1.00 93.38 103 TYR A C 1
ATOM 840 O O . TYR A 1 103 ? -6.359 -5.568 20.633 1.00 93.38 103 TYR A O 1
ATOM 848 N N . TYR A 1 104 ? -6.442 -3.840 22.048 1.00 91.31 104 TYR A N 1
ATOM 849 C CA . TYR A 1 104 ? -5.084 -3.394 21.708 1.00 91.31 104 TYR A CA 1
ATOM 850 C C . TYR A 1 104 ? -4.005 -4.435 22.044 1.00 91.31 104 TYR A C 1
ATOM 852 O O . TYR A 1 104 ? -3.074 -4.617 21.262 1.00 91.31 104 TYR A O 1
ATOM 860 N N . ARG A 1 105 ? -4.152 -5.187 23.147 1.00 92.38 105 ARG A N 1
ATOM 861 C CA . ARG A 1 105 ? -3.253 -6.317 23.461 1.00 92.38 105 ARG A CA 1
ATOM 862 C C . ARG A 1 105 ? -3.314 -7.418 22.400 1.00 92.38 105 ARG A C 1
ATOM 864 O O . ARG A 1 105 ? -2.294 -8.033 22.092 1.00 92.38 105 ARG A O 1
ATOM 871 N N . TYR A 1 106 ? -4.500 -7.687 21.856 1.00 91.31 106 TYR A N 1
ATOM 872 C CA . TYR A 1 106 ? -4.670 -8.647 20.769 1.00 91.31 106 TYR A CA 1
ATOM 873 C C . TYR A 1 106 ? -3.977 -8.170 19.485 1.00 91.31 106 TYR A C 1
ATOM 875 O O . TYR A 1 106 ? -3.226 -8.941 18.886 1.00 91.31 106 TYR A O 1
ATOM 883 N N . LEU A 1 107 ? -4.140 -6.895 19.112 1.00 89.81 107 LEU A N 1
ATOM 884 C CA . LEU A 1 107 ? -3.450 -6.320 17.952 1.00 89.81 107 LEU A CA 1
ATOM 885 C C . LEU A 1 107 ? -1.923 -6.356 18.104 1.00 89.81 107 LEU A C 1
ATOM 887 O O . LEU A 1 107 ? -1.223 -6.777 17.186 1.00 89.81 107 LEU A O 1
ATOM 891 N N . GLU A 1 108 ? -1.397 -6.011 19.279 1.00 88.56 108 GLU A N 1
ATOM 892 C CA . GLU A 1 108 ? 0.043 -6.076 19.553 1.00 88.56 108 GLU A CA 1
ATOM 893 C C . GLU A 1 108 ?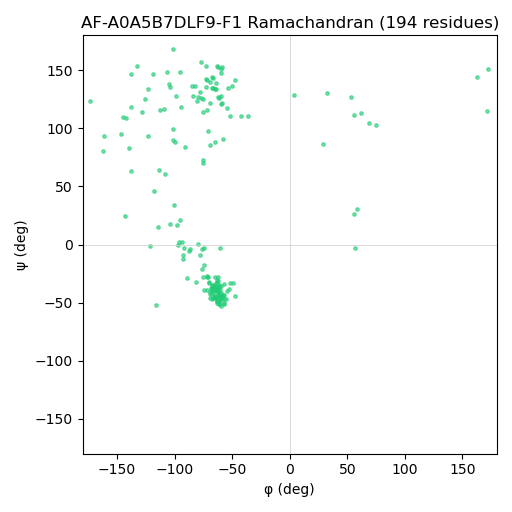 0.583 -7.513 19.440 1.00 88.56 108 GLU A C 1
ATOM 895 O O . GLU A 1 108 ? 1.688 -7.739 18.946 1.00 88.56 108 GLU A O 1
ATOM 900 N N . LYS A 1 109 ? -0.219 -8.518 19.818 1.00 86.81 109 LYS A N 1
ATOM 901 C CA . LYS A 1 109 ? 0.118 -9.938 19.639 1.00 86.81 109 LYS A CA 1
ATOM 902 C C . LYS A 1 109 ? 0.143 -10.347 18.162 1.00 86.81 109 LYS A C 1
ATOM 904 O O . LYS A 1 109 ? 1.005 -11.145 17.784 1.00 86.81 109 LYS A O 1
ATOM 909 N N . LEU A 1 110 ? -0.762 -9.818 17.334 1.00 79.69 110 LEU A N 1
ATOM 910 C CA . LEU A 1 110 ? -0.743 -10.031 15.881 1.00 79.69 110 LEU A CA 1
ATOM 911 C C . LEU A 1 110 ? 0.511 -9.413 15.253 1.00 79.69 110 LEU A C 1
ATOM 913 O O . LEU A 1 110 ? 1.212 -10.080 14.494 1.00 79.69 110 LEU A O 1
ATOM 917 N N . GLU A 1 111 ? 0.861 -8.185 15.636 1.00 73.75 111 GLU A N 1
ATOM 918 C CA . GLU A 1 111 ? 2.080 -7.525 15.164 1.00 73.75 111 GLU A CA 1
ATOM 919 C C . GLU A 1 111 ? 3.358 -8.196 15.683 1.00 73.75 111 GLU A C 1
ATOM 921 O O . GLU A 1 111 ? 4.342 -8.325 14.955 1.00 73.75 111 GLU A O 1
ATOM 926 N N . GLY A 1 112 ? 3.374 -8.665 16.930 1.00 62.25 112 GLY A N 1
ATOM 927 C CA . GLY A 1 112 ? 4.523 -9.329 17.547 1.00 62.25 112 GLY A CA 1
ATOM 928 C C . GLY A 1 112 ? 4.902 -10.641 16.859 1.00 62.25 112 GLY A C 1
ATOM 929 O O . GLY A 1 112 ? 6.088 -10.965 16.779 1.00 62.25 112 GLY A O 1
ATOM 930 N N . LYS A 1 113 ? 3.931 -11.358 16.278 1.00 55.38 113 LYS A N 1
ATOM 931 C CA . LYS A 1 113 ? 4.198 -12.521 15.414 1.00 55.38 113 LYS A CA 1
ATOM 932 C C . LYS A 1 113 ? 5.005 -12.137 14.163 1.00 55.38 113 LYS A C 1
ATOM 934 O O . LYS A 1 113 ? 5.861 -12.906 13.743 1.00 55.38 113 LYS A O 1
ATOM 939 N N . THR A 1 114 ? 4.838 -10.922 13.632 1.00 52.03 114 THR A N 1
ATOM 940 C CA . THR A 1 114 ? 5.579 -10.450 12.443 1.00 52.03 114 THR A CA 1
ATOM 941 C C . THR A 1 114 ? 7.043 -10.075 12.725 1.00 52.03 114 THR A C 1
ATOM 943 O O . THR A 1 114 ? 7.896 -10.199 11.847 1.00 52.03 114 THR A O 1
ATOM 946 N N . LYS A 1 115 ? 7.384 -9.643 13.952 1.00 45.53 115 LYS A N 1
ATOM 947 C CA . LYS A 1 115 ? 8.706 -9.060 14.278 1.00 45.53 115 LYS A CA 1
ATOM 948 C C . LYS A 1 115 ? 9.752 -10.066 14.790 1.00 45.53 115 LYS A C 1
ATOM 950 O O . LYS A 1 115 ? 10.925 -9.714 14.897 1.00 45.53 115 LYS A O 1
ATOM 955 N N . ARG A 1 116 ? 9.389 -11.321 15.091 1.00 46.84 116 ARG A N 1
ATOM 956 C CA . ARG A 1 116 ? 10.298 -12.295 15.745 1.00 46.84 116 ARG A CA 1
ATOM 957 C C . ARG A 1 116 ? 11.321 -12.992 14.824 1.00 46.84 116 ARG A C 1
ATOM 959 O O . ARG A 1 116 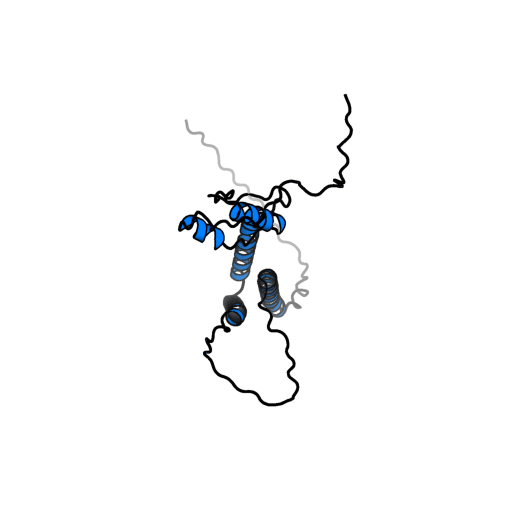? 12.148 -13.746 15.330 1.00 46.84 116 ARG A O 1
ATOM 966 N N . ARG A 1 117 ? 11.369 -12.711 13.512 1.00 49.88 117 ARG A N 1
ATOM 967 C CA . ARG A 1 117 ? 12.274 -13.393 12.550 1.00 49.88 117 ARG A CA 1
ATOM 968 C C . ARG A 1 117 ? 13.446 -12.539 12.039 1.00 49.88 117 ARG A C 1
ATOM 970 O O . ARG A 1 117 ? 13.619 -12.356 10.837 1.00 49.88 117 ARG A O 1
ATOM 977 N N . LYS A 1 118 ? 14.327 -12.074 12.931 1.00 43.56 118 LYS A N 1
ATOM 978 C CA . LYS A 1 118 ? 15.681 -11.652 12.520 1.00 43.56 118 LYS A CA 1
ATOM 979 C C . LYS A 1 118 ? 16.739 -12.100 13.529 1.00 43.56 118 LYS A C 1
ATOM 981 O O . LYS A 1 118 ? 17.162 -11.332 14.385 1.00 43.56 118 LYS A O 1
ATOM 986 N N . LYS A 1 119 ? 17.188 -13.353 13.408 1.00 36.88 119 LYS A N 1
ATOM 987 C CA . LYS A 1 119 ? 18.521 -13.753 13.882 1.00 36.88 119 LYS A CA 1
ATOM 988 C C . LYS A 1 119 ? 19.475 -13.780 12.682 1.00 36.88 119 LYS A C 1
ATOM 990 O O . LYS A 1 119 ? 19.135 -14.403 11.678 1.00 36.88 119 LYS A O 1
ATOM 995 N N . PRO A 1 120 ? 20.637 -13.111 12.744 1.00 43.78 120 PRO A N 1
ATOM 996 C CA . PRO A 1 120 ? 21.701 -13.316 11.775 1.00 43.78 120 PRO A CA 1
ATOM 997 C C . PRO A 1 120 ? 22.449 -14.588 12.173 1.00 43.78 120 PRO A C 1
ATOM 999 O O . PRO A 1 120 ? 22.894 -14.662 13.313 1.00 43.78 120 PRO A O 1
ATOM 1002 N N . ASN A 1 121 ? 22.626 -15.564 11.279 1.00 35.53 121 ASN A N 1
ATOM 1003 C CA . ASN A 1 121 ? 23.590 -16.632 11.541 1.00 35.53 121 ASN A CA 1
ATOM 1004 C C . ASN A 1 121 ? 24.616 -16.792 10.420 1.00 35.53 121 ASN A C 1
ATOM 1006 O O . ASN A 1 121 ? 24.315 -16.920 9.237 1.00 35.53 121 ASN A O 1
ATOM 1010 N N . LYS A 1 122 ? 25.851 -16.719 10.905 1.00 35.44 122 LYS A N 1
ATOM 1011 C CA . LYS A 1 122 ? 27.161 -16.844 10.296 1.00 35.44 122 LYS A CA 1
ATOM 1012 C C . LYS A 1 122 ? 27.510 -18.335 10.180 1.00 35.44 122 LYS A C 1
ATOM 1014 O O . LYS A 1 122 ? 27.273 -19.080 11.120 1.00 35.44 122 LYS A O 1
ATOM 1019 N N . SER A 1 123 ? 28.045 -18.707 9.016 1.00 38.31 123 SER A N 1
ATOM 1020 C CA 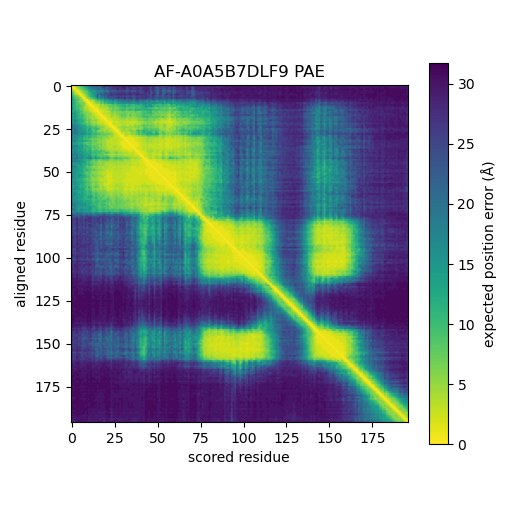. SER A 1 123 ? 28.825 -19.908 8.652 1.00 38.31 123 SER A CA 1
ATOM 1021 C C . SER A 1 123 ? 29.053 -21.011 9.705 1.00 38.31 123 SER A C 1
ATOM 1023 O O . SER A 1 123 ? 29.677 -20.745 10.731 1.00 38.31 123 SER A O 1
ATOM 1025 N N . SER A 1 124 ? 28.763 -22.271 9.367 1.00 32.06 124 SER A N 1
ATOM 1026 C CA . SER A 1 124 ? 29.770 -23.335 9.142 1.00 32.06 124 SER A CA 1
ATOM 1027 C C . SER A 1 124 ? 29.118 -24.719 8.965 1.00 32.06 124 SER A C 1
ATOM 1029 O O . SER A 1 124 ? 28.012 -24.973 9.423 1.00 32.06 12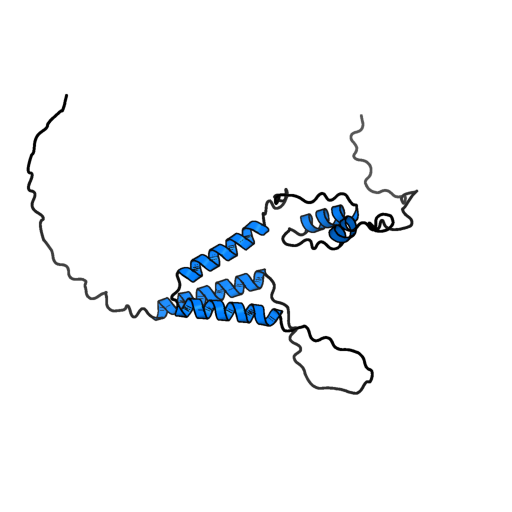4 SER A O 1
ATOM 1031 N N . GLU A 1 125 ? 29.831 -25.539 8.205 1.00 37.12 125 GLU A N 1
ATOM 1032 C CA . GLU A 1 125 ? 29.593 -26.884 7.666 1.00 37.12 125 GLU A CA 1
ATOM 1033 C C . GLU A 1 125 ? 29.464 -27.985 8.740 1.00 37.12 125 GLU A C 1
ATOM 1035 O O . GLU A 1 125 ? 30.240 -27.947 9.690 1.00 37.12 125 GLU A O 1
ATOM 1040 N N . VAL A 1 126 ? 28.525 -28.940 8.591 1.00 30.59 126 VAL A N 1
ATOM 1041 C CA . VAL A 1 126 ? 28.705 -30.412 8.399 1.00 30.59 126 VAL A CA 1
ATOM 1042 C C . VAL A 1 126 ? 27.410 -31.209 8.699 1.00 30.59 126 VAL A C 1
ATOM 1044 O O . VAL A 1 126 ? 26.628 -30.848 9.573 1.00 30.59 126 VAL A O 1
ATOM 1047 N N . GLU A 1 127 ? 27.183 -32.279 7.928 1.00 37.81 127 GLU A N 1
ATOM 1048 C CA . GLU A 1 127 ? 25.986 -33.146 7.858 1.00 37.81 127 GLU A CA 1
ATOM 1049 C C . GLU A 1 127 ? 25.839 -34.171 9.009 1.00 37.81 127 GLU A C 1
ATOM 1051 O O . GLU A 1 127 ? 26.852 -34.601 9.553 1.00 37.81 127 GLU A O 1
ATOM 1056 N N . SER A 1 128 ? 24.603 -34.647 9.296 1.00 28.05 128 SER A N 1
ATOM 1057 C CA . SER A 1 128 ? 24.274 -36.069 9.608 1.00 28.05 128 SER A CA 1
ATOM 1058 C C . SER A 1 128 ? 22.819 -36.315 10.103 1.00 28.05 128 SER A C 1
ATOM 1060 O O . SER A 1 128 ? 22.478 -35.952 11.222 1.00 28.05 128 SER A O 1
ATOM 1062 N N . VAL A 1 129 ? 22.049 -37.065 9.293 1.00 29.55 129 VAL A N 1
ATOM 1063 C CA . VAL A 1 129 ? 21.164 -38.224 9.621 1.00 29.55 129 VAL A CA 1
ATOM 1064 C C . VAL A 1 129 ? 19.852 -38.062 10.446 1.00 29.55 129 VAL A C 1
ATOM 1066 O O . VAL A 1 129 ? 19.849 -38.010 11.667 1.00 29.55 129 VAL A O 1
ATOM 1069 N N . THR A 1 130 ? 18.751 -38.127 9.675 1.00 28.00 130 THR A N 1
ATOM 1070 C CA . THR A 1 130 ? 17.423 -38.803 9.793 1.00 28.00 130 THR A CA 1
ATOM 1071 C C . THR A 1 130 ? 16.466 -38.686 10.995 1.00 28.00 130 THR A C 1
ATOM 1073 O O . THR A 1 130 ? 16.759 -39.132 12.096 1.00 28.00 130 THR A O 1
ATOM 1076 N N . SER A 1 131 ? 15.231 -38.322 10.600 1.00 37.44 131 SER A N 1
ATOM 1077 C CA . SER A 1 131 ? 13.882 -38.711 11.061 1.00 37.44 131 SER A CA 1
ATOM 1078 C C . SER A 1 131 ? 13.460 -38.403 12.496 1.00 37.44 131 SER A C 1
ATOM 1080 O O . SER A 1 131 ? 13.871 -39.100 13.410 1.00 37.44 131 SER A O 1
ATOM 1082 N N . GLU A 1 132 ? 12.487 -37.496 12.640 1.00 30.30 132 GLU A N 1
ATOM 1083 C CA . GLU A 1 132 ? 11.129 -37.820 13.110 1.00 30.30 132 GLU A CA 1
ATOM 1084 C C . GLU A 1 132 ? 10.206 -36.588 13.016 1.00 30.30 132 GLU A C 1
ATOM 1086 O O . GLU A 1 132 ? 10.506 -35.526 13.537 1.00 30.30 132 GLU A O 1
ATOM 1091 N N . HIS A 1 133 ?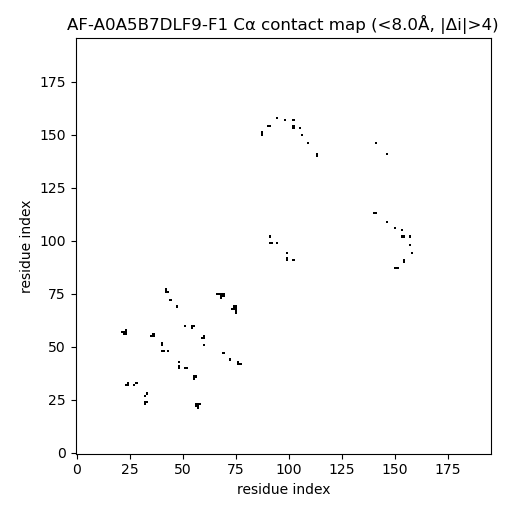 9.098 -36.767 12.292 1.00 38.69 133 HIS A N 1
ATOM 1092 C CA . HIS A 1 133 ? 7.804 -36.085 12.409 1.00 38.69 133 HIS A CA 1
ATOM 1093 C C . HIS A 1 133 ? 7.778 -34.640 12.953 1.00 38.69 133 HIS A C 1
ATOM 1095 O O . HIS A 1 133 ? 7.460 -34.406 14.118 1.00 38.69 133 HIS A O 1
ATOM 1101 N N . GLU A 1 134 ? 7.966 -33.661 12.071 1.00 30.73 134 GLU A N 1
ATOM 1102 C CA . GLU A 1 134 ? 7.587 -32.277 12.350 1.00 30.73 134 GLU A CA 1
ATOM 1103 C C . GLU A 1 134 ? 6.372 -31.934 11.486 1.00 30.73 134 GLU A C 1
ATOM 1105 O O . GLU A 1 134 ? 6.427 -31.975 10.256 1.00 30.73 134 GLU A O 1
ATOM 1110 N N . ASN A 1 135 ? 5.243 -31.644 12.140 1.00 31.25 135 ASN A N 1
ATOM 1111 C CA . ASN A 1 135 ? 4.147 -30.920 11.508 1.00 31.25 135 ASN A CA 1
ATOM 1112 C C . ASN A 1 135 ? 4.673 -29.516 11.199 1.00 31.25 135 ASN A C 1
ATOM 1114 O O . ASN A 1 135 ? 4.602 -28.609 12.026 1.00 31.25 135 ASN A O 1
ATOM 1118 N N . GLU A 1 136 ? 5.277 -29.381 10.025 1.00 43.69 136 GLU A N 1
ATOM 1119 C CA . GLU A 1 136 ? 5.717 -28.123 9.442 1.00 43.69 136 GLU A CA 1
ATOM 1120 C C . GLU A 1 136 ? 4.465 -27.393 8.933 1.00 43.69 136 GLU A C 1
ATOM 1122 O O . GLU A 1 136 ? 4.153 -27.363 7.746 1.00 43.69 136 GLU A O 1
ATOM 1127 N N . GLU A 1 137 ? 3.667 -26.871 9.869 1.00 38.75 137 GLU A N 1
ATOM 1128 C CA . GLU A 1 137 ? 2.659 -25.870 9.544 1.00 38.75 137 GLU A CA 1
ATOM 1129 C C . GLU A 1 137 ? 3.406 -24.577 9.215 1.00 38.75 137 GLU A C 1
ATOM 1131 O O . GLU A 1 137 ? 3.851 -23.843 10.099 1.00 38.75 137 GLU A O 1
ATOM 1136 N N . ASP A 1 138 ? 3.596 -24.352 7.916 1.00 37.31 138 ASP A N 1
ATOM 1137 C CA . ASP A 1 138 ? 4.154 -23.143 7.323 1.00 37.31 138 ASP A CA 1
ATOM 1138 C C . ASP A 1 138 ? 3.707 -21.874 8.082 1.00 37.31 138 ASP A C 1
ATOM 1140 O O . ASP A 1 138 ? 2.548 -21.460 8.026 1.00 37.31 138 ASP A O 1
ATOM 1144 N N . GLU A 1 139 ? 4.636 -21.213 8.789 1.00 49.72 139 GLU A N 1
ATOM 1145 C CA . GLU A 1 139 ? 4.390 -19.915 9.432 1.00 49.72 139 GLU A CA 1
ATOM 1146 C C . GLU A 1 139 ? 4.225 -18.819 8.361 1.00 49.72 139 GLU A C 1
ATOM 1148 O O . GLU A 1 139 ? 5.178 -18.120 7.989 1.00 49.72 139 GLU A O 1
ATOM 1153 N N . VAL A 1 140 ? 3.000 -18.664 7.854 1.00 52.56 140 VAL A N 1
ATOM 1154 C CA . VAL A 1 140 ? 2.638 -17.633 6.877 1.00 52.56 140 VAL A CA 1
ATOM 1155 C C . VAL A 1 140 ? 2.526 -16.274 7.575 1.00 52.56 140 VAL A C 1
ATOM 1157 O O . VAL A 1 140 ? 1.790 -16.096 8.546 1.00 52.56 140 VAL A O 1
ATOM 1160 N N . ALA A 1 141 ? 3.260 -15.280 7.072 1.00 57.38 141 ALA A N 1
ATOM 1161 C CA . ALA A 1 141 ? 3.084 -13.891 7.479 1.00 57.38 141 ALA A CA 1
ATOM 1162 C C . ALA A 1 141 ? 1.638 -13.444 7.189 1.00 57.38 141 ALA A C 1
ATOM 1164 O O . ALA A 1 141 ? 1.194 -13.501 6.044 1.00 57.38 141 ALA A O 1
ATOM 1165 N N . VAL A 1 142 ? 0.915 -13.002 8.224 1.00 62.59 142 VAL A N 1
ATOM 1166 C CA . VAL A 1 142 ? -0.493 -12.584 8.121 1.00 62.59 142 VAL A CA 1
ATOM 1167 C C . VAL A 1 142 ? -0.613 -11.420 7.128 1.00 62.59 142 VAL A C 1
ATOM 1169 O O . VAL A 1 142 ? 0.023 -10.380 7.307 1.00 62.59 142 VAL A O 1
ATOM 1172 N N . SER A 1 143 ? -1.408 -11.605 6.070 1.00 78.62 143 SER A N 1
ATOM 1173 C CA . SER A 1 143 ? -1.679 -10.577 5.053 1.00 78.62 143 SER A CA 1
ATOM 1174 C C . SER A 1 143 ? -2.374 -9.355 5.670 1.00 78.62 143 SER A C 1
ATOM 1176 O O . SER A 1 143 ? -3.117 -9.497 6.639 1.00 78.62 143 SER A O 1
ATOM 1178 N N . MET A 1 144 ? -2.210 -8.161 5.087 1.00 73.25 144 MET A N 1
ATOM 1179 C CA . MET A 1 144 ? -2.920 -6.948 5.534 1.00 73.25 144 MET A CA 1
ATOM 1180 C C . MET A 1 144 ? -4.447 -7.156 5.566 1.00 73.25 144 MET A C 1
ATOM 1182 O O . MET A 1 144 ? -5.115 -6.765 6.520 1.00 73.25 144 MET A O 1
ATOM 1186 N N . ASP A 1 145 ? -4.996 -7.860 4.573 1.00 77.06 145 ASP A N 1
ATOM 1187 C CA . ASP A 1 145 ? -6.425 -8.203 4.534 1.00 77.06 145 ASP A CA 1
ATOM 1188 C C . ASP A 1 145 ? -6.836 -9.114 5.698 1.00 77.06 145 ASP A C 1
ATOM 1190 O O . ASP A 1 145 ? -7.959 -9.056 6.194 1.00 77.06 145 ASP A O 1
ATOM 1194 N N . GLU A 1 146 ? -5.928 -9.978 6.135 1.00 84.38 146 GLU A N 1
ATOM 1195 C CA . GLU A 1 146 ? -6.159 -10.921 7.222 1.00 84.38 146 GLU A CA 1
ATOM 1196 C C . GLU A 1 146 ? -5.990 -10.257 8.589 1.00 84.38 146 GLU A C 1
ATOM 1198 O O . GLU A 1 146 ? -6.750 -10.551 9.507 1.00 84.38 146 GLU A O 1
ATOM 1203 N N . TYR A 1 147 ? -5.095 -9.272 8.701 1.00 87.12 147 TYR A N 1
ATOM 1204 C CA . TYR A 1 147 ? -5.030 -8.377 9.852 1.00 87.12 147 TYR A CA 1
ATOM 1205 C C . TYR A 1 147 ? -6.368 -7.662 10.069 1.00 87.12 147 TYR A C 1
ATOM 1207 O O . TYR A 1 147 ? -6.919 -7.731 11.166 1.00 87.12 147 TYR A O 1
ATOM 1215 N N . PHE A 1 148 ? -6.936 -7.047 9.025 1.00 89.62 148 PHE A N 1
ATOM 1216 C CA . PHE A 1 148 ? -8.224 -6.356 9.134 1.00 89.62 148 PHE A CA 1
ATOM 1217 C C . PHE A 1 148 ? -9.383 -7.292 9.484 1.00 89.62 148 PHE A C 1
ATOM 1219 O O . PHE A 1 148 ? -10.240 -6.926 10.287 1.00 89.62 148 PHE A O 1
ATOM 1226 N N . LYS A 1 149 ? -9.405 -8.506 8.920 1.00 89.19 149 LYS A N 1
ATOM 1227 C CA . LYS A 1 149 ? -10.406 -9.528 9.267 1.00 89.19 149 LYS A CA 1
ATOM 1228 C C . LYS A 1 149 ? -10.307 -9.937 10.734 1.00 89.19 149 LYS A C 1
ATOM 1230 O O . LYS A 1 149 ? -11.312 -9.903 11.436 1.00 89.19 149 LYS A O 1
ATOM 1235 N N . ASN A 1 150 ? -9.100 -10.248 11.200 1.00 90.44 150 ASN A N 1
ATOM 1236 C CA . ASN A 1 150 ? -8.845 -10.631 12.587 1.00 90.44 150 ASN A CA 1
ATOM 1237 C C . ASN A 1 150 ? -9.174 -9.492 13.566 1.00 90.44 150 ASN A C 1
ATOM 1239 O O . ASN A 1 150 ? -9.737 -9.734 14.631 1.00 90.44 150 ASN A O 1
ATOM 1243 N N . ALA A 1 151 ? -8.862 -8.246 13.197 1.00 91.00 151 ALA A N 1
ATOM 1244 C CA . ALA A 1 151 ? -9.209 -7.059 13.971 1.00 91.00 151 ALA A CA 1
ATOM 1245 C C . ALA A 1 151 ? -10.733 -6.908 14.120 1.00 91.00 151 ALA A C 1
ATOM 1247 O O . ALA A 1 151 ? -11.224 -6.822 15.242 1.00 91.00 151 ALA A O 1
ATOM 1248 N N . ARG A 1 152 ? -11.492 -6.968 13.015 1.00 93.06 152 ARG A N 1
ATOM 1249 C CA . ARG A 1 152 ? -12.966 -6.902 13.048 1.00 93.06 152 ARG A CA 1
ATOM 1250 C C . ARG A 1 152 ? -13.580 -8.029 13.869 1.00 93.06 152 ARG A C 1
ATOM 1252 O O . ARG A 1 152 ? -14.410 -7.767 14.728 1.00 93.06 152 ARG A O 1
ATOM 1259 N N . GLN A 1 153 ? -13.120 -9.259 13.657 1.00 93.25 153 GLN A N 1
ATOM 1260 C CA . GLN A 1 153 ? -13.616 -10.421 14.391 1.00 93.25 153 GLN A CA 1
ATOM 1261 C C . GLN A 1 153 ? -13.395 -10.276 15.902 1.00 93.25 153 GLN A C 1
ATOM 1263 O O . GLN A 1 153 ? -14.285 -10.589 16.689 1.00 93.25 153 GLN A O 1
ATOM 1268 N N . LYS A 1 154 ? -12.230 -9.765 16.327 1.00 93.62 154 LYS A N 1
ATOM 1269 C CA . LYS A 1 154 ? -11.971 -9.535 17.754 1.00 93.62 154 LYS A CA 1
ATOM 1270 C C . LYS A 1 154 ? -12.863 -8.441 18.337 1.00 93.62 154 LYS A C 1
ATOM 1272 O O . LYS A 1 154 ? -13.229 -8.513 19.507 1.00 93.62 154 LYS A O 1
ATOM 1277 N N . LEU A 1 155 ? -13.176 -7.422 17.545 1.00 91.75 155 LEU A N 1
ATOM 1278 C CA . LEU A 1 155 ? -14.065 -6.339 17.945 1.00 91.75 155 LEU A CA 1
ATOM 1279 C C . LEU A 1 155 ? -15.496 -6.863 18.143 1.00 91.75 155 LEU A C 1
ATOM 1281 O O . LEU A 1 155 ? -16.082 -6.621 19.194 1.00 91.75 155 LEU A O 1
ATOM 1285 N N . GLU A 1 156 ? -15.993 -7.664 17.198 1.00 91.75 156 GLU A N 1
ATOM 1286 C CA . GLU A 1 156 ? -17.297 -8.335 17.268 1.00 91.75 156 GLU A CA 1
ATOM 1287 C C . GLU A 1 156 ? -17.410 -9.258 18.491 1.00 91.75 156 GLU A C 1
ATOM 1289 O O . GLU A 1 156 ? -18.387 -9.183 19.230 1.00 91.75 156 GLU A O 1
ATOM 1294 N N . GLU A 1 157 ? -16.381 -10.063 18.771 1.00 91.44 157 GLU A N 1
ATOM 1295 C CA . GLU A 1 157 ? -16.319 -10.918 19.966 1.00 91.44 157 GLU A CA 1
ATOM 1296 C C . GLU A 1 157 ? -16.470 -10.098 21.260 1.00 91.44 157 GLU A C 1
ATOM 1298 O O . GLU A 1 157 ? -17.275 -10.433 22.126 1.00 91.44 157 GLU A O 1
ATOM 1303 N N . LEU A 1 158 ? -15.741 -8.982 21.375 1.00 89.44 158 LEU A N 1
ATOM 1304 C CA . LEU A 1 158 ? -15.794 -8.113 22.556 1.00 89.44 158 LEU A CA 1
ATOM 1305 C C . LEU A 1 158 ? -17.128 -7.362 22.680 1.00 89.44 158 LEU A C 1
ATOM 1307 O O . LEU A 1 158 ? -17.580 -7.098 23.800 1.00 89.44 158 LEU A O 1
ATOM 1311 N N . MET A 1 159 ? -17.747 -6.996 21.556 1.00 86.69 159 MET A N 1
ATOM 1312 C CA . MET A 1 159 ? -19.083 -6.399 21.541 1.00 86.69 159 MET A CA 1
ATOM 1313 C C . MET A 1 159 ? -20.141 -7.405 21.990 1.00 86.69 159 MET A C 1
ATOM 1315 O O . MET A 1 159 ? -20.968 -7.056 22.823 1.00 86.69 159 MET A O 1
ATOM 1319 N N . LYS A 1 160 ? -20.068 -8.657 21.526 1.00 83.56 160 LYS A N 1
ATOM 1320 C CA . LYS A 1 160 ? -21.013 -9.716 21.898 1.00 83.56 160 LYS A CA 1
ATOM 1321 C C . LYS A 1 160 ? -20.959 -10.075 23.382 1.00 83.56 160 LYS A C 1
ATOM 1323 O O . LYS A 1 160 ? -21.994 -10.249 24.005 1.00 83.56 160 LYS A O 1
ATOM 1328 N N . GLU A 1 161 ? -19.777 -10.037 23.996 1.00 70.44 161 GLU A N 1
ATOM 1329 C CA . GLU A 1 161 ? -19.637 -10.138 25.458 1.00 70.44 161 GLU A CA 1
ATOM 1330 C C . GLU A 1 161 ? -20.364 -8.998 26.226 1.00 70.44 161 GLU A C 1
ATOM 1332 O O . GLU A 1 161 ? -20.206 -8.904 27.436 1.00 70.44 161 GLU A O 1
ATOM 1337 N N . MET A 1 162 ? -20.996 -8.004 25.575 1.00 60.38 162 MET A N 1
ATOM 1338 C CA . MET A 1 162 ? -21.888 -7.030 26.241 1.00 60.38 162 MET A CA 1
ATOM 1339 C C . MET A 1 162 ? -23.339 -7.516 26.287 1.00 60.38 162 MET A C 1
ATOM 1341 O O . MET A 1 162 ? -24.048 -7.140 27.211 1.00 60.38 162 MET A O 1
ATOM 1345 N N . GLU A 1 163 ? -23.767 -8.332 25.320 1.00 58.53 163 GLU A N 1
ATOM 1346 C CA . GLU A 1 163 ? -25.121 -8.904 25.282 1.00 58.53 163 GLU A CA 1
ATOM 1347 C C . GLU A 1 163 ? -25.308 -9.969 26.371 1.00 58.53 163 GLU A C 1
ATOM 1349 O O . GLU A 1 163 ? -26.403 -10.122 26.896 1.00 58.53 163 GLU A O 1
ATOM 1354 N N . ASP A 1 164 ? -24.231 -10.641 26.789 1.00 52.28 164 ASP A N 1
ATOM 1355 C CA . ASP A 1 164 ? -24.287 -11.658 27.849 1.00 52.28 164 ASP A CA 1
ATOM 1356 C C . ASP A 1 164 ? -24.370 -11.065 29.279 1.00 52.28 164 ASP A C 1
ATOM 1358 O O . ASP A 1 164 ? -24.607 -11.805 30.234 1.00 52.28 164 ASP A O 1
ATOM 1362 N N . ASP A 1 165 ? -24.200 -9.744 29.440 1.00 54.16 165 ASP A N 1
ATOM 1363 C CA . ASP A 1 165 ? -24.382 -9.037 30.722 1.00 54.16 165 ASP A CA 1
ATOM 1364 C C . ASP A 1 165 ? -25.829 -8.504 30.903 1.00 54.16 165 ASP A C 1
ATOM 1366 O O . ASP A 1 165 ? -26.165 -7.986 31.973 1.00 54.16 165 ASP A O 1
ATOM 1370 N N . GLU A 1 166 ? -26.715 -8.663 29.907 1.00 52.88 166 GLU A N 1
ATOM 1371 C CA . GLU A 1 166 ? -28.147 -8.346 30.020 1.00 52.88 166 GLU A CA 1
ATOM 1372 C C . GLU A 1 166 ? -28.966 -9.560 30.485 1.00 52.88 166 GLU A C 1
ATOM 1374 O O . GLU A 1 166 ? -29.617 -10.287 29.738 1.00 52.88 166 GLU A O 1
ATOM 1379 N N . PHE A 1 167 ? -28.980 -9.715 31.806 1.00 56.94 167 PHE A N 1
ATOM 1380 C CA . PHE A 1 167 ? -30.112 -10.242 32.559 1.00 56.94 167 PHE A CA 1
ATOM 1381 C C . PHE A 1 167 ? -31.348 -9.358 32.286 1.00 56.94 167 PHE A C 1
ATOM 1383 O O . PHE A 1 167 ? -31.550 -8.346 32.956 1.00 56.94 167 PHE A O 1
ATOM 1390 N N . TYR A 1 168 ? -32.147 -9.694 31.269 1.00 61.38 168 TYR A N 1
ATOM 1391 C CA . TYR A 1 168 ? -33.381 -8.970 30.931 1.00 61.38 168 TYR A CA 1
ATOM 1392 C C . TYR A 1 168 ? -34.526 -9.927 30.571 1.00 61.38 168 TYR A C 1
ATOM 1394 O O . TYR A 1 168 ? -35.059 -9.923 29.466 1.00 61.38 168 TYR A O 1
ATOM 1402 N N . GLU A 1 169 ? -34.933 -10.744 31.540 1.00 52.75 169 GLU A N 1
ATOM 1403 C CA . GLU A 1 169 ? -36.239 -11.418 31.532 1.00 52.75 169 GLU A CA 1
ATOM 1404 C C . GLU A 1 169 ? -37.096 -10.971 32.729 1.00 52.75 169 GLU A C 1
ATOM 1406 O O . GLU A 1 169 ? -37.673 -11.803 33.414 1.00 52.75 169 GLU A O 1
ATOM 1411 N N . ASP A 1 170 ? -37.175 -9.665 33.024 1.00 51.38 170 ASP A N 1
ATOM 1412 C CA . ASP A 1 170 ? -38.033 -9.202 34.138 1.00 51.38 170 ASP A CA 1
ATOM 1413 C C . ASP A 1 170 ? -38.758 -7.866 33.893 1.00 51.38 170 ASP A C 1
ATOM 1415 O O . ASP A 1 170 ? -39.138 -7.156 34.819 1.00 51.38 170 ASP A O 1
ATOM 1419 N N . LEU A 1 171 ? -38.981 -7.500 32.624 1.00 56.78 171 LEU A N 1
ATOM 1420 C CA . LEU A 1 171 ? -39.763 -6.305 32.260 1.00 56.78 171 LEU A CA 1
ATOM 1421 C C . LEU A 1 171 ? -41.074 -6.594 31.521 1.00 56.78 171 LEU A C 1
ATOM 1423 O O . LEU A 1 171 ? -41.695 -5.682 30.983 1.00 56.78 171 LEU A O 1
ATOM 1427 N N . GLN A 1 172 ? -41.545 -7.844 31.552 1.00 57.03 172 GLN A N 1
ATOM 1428 C CA . GLN A 1 172 ? -42.904 -8.190 31.110 1.00 57.03 172 GLN A CA 1
ATOM 1429 C C . GLN A 1 172 ? -43.970 -8.067 32.216 1.00 57.03 172 GLN A C 1
ATOM 1431 O O . GLN A 1 172 ? -45.156 -8.119 31.899 1.00 57.03 172 GLN A O 1
ATOM 1436 N N . ASP A 1 173 ? -43.582 -7.787 33.467 1.00 55.91 173 ASP A N 1
ATOM 1437 C CA . ASP A 1 173 ? -44.517 -7.661 34.601 1.00 55.91 173 ASP A CA 1
ATOM 1438 C C . ASP A 1 173 ? -44.997 -6.223 34.895 1.00 55.91 173 ASP A C 1
ATOM 1440 O O . ASP A 1 173 ? -45.815 -6.015 35.789 1.00 55.91 173 ASP A O 1
ATOM 1444 N N . LEU A 1 174 ? -44.590 -5.219 34.105 1.00 51.16 174 LEU A N 1
ATOM 1445 C CA . LEU A 1 174 ? -45.167 -3.862 34.161 1.00 51.16 174 LEU A CA 1
ATOM 1446 C C . LEU A 1 174 ? -46.192 -3.599 33.051 1.00 51.16 174 LEU A C 1
ATOM 1448 O O . LEU A 1 174 ? -46.358 -2.470 32.592 1.00 51.16 174 LEU A O 1
ATOM 1452 N N . ASN A 1 175 ? -46.944 -4.628 32.658 1.00 55.72 175 ASN A N 1
ATOM 1453 C CA . ASN A 1 175 ? -48.235 -4.413 32.014 1.00 55.72 175 ASN A CA 1
ATOM 1454 C C . ASN A 1 175 ? -49.280 -3.991 33.065 1.00 55.72 175 ASN A C 1
ATOM 1456 O O . ASN A 1 175 ? -50.179 -4.756 33.413 1.00 55.72 175 ASN A O 1
ATOM 1460 N N . LEU A 1 176 ? -49.143 -2.770 33.588 1.00 44.97 176 LEU A N 1
ATOM 1461 C CA . LEU A 1 176 ? -50.166 -2.105 34.390 1.00 44.97 176 LEU A CA 1
ATOM 1462 C C . LEU A 1 176 ? -50.880 -1.091 33.496 1.00 44.97 176 LEU A C 1
ATOM 1464 O O . LEU A 1 176 ? -50.501 0.070 33.376 1.00 44.97 176 LEU A O 1
ATOM 1468 N N . ASN A 1 177 ? -51.934 -1.580 32.848 1.00 53.69 177 ASN A N 1
ATOM 1469 C CA . ASN A 1 177 ? -53.071 -0.746 32.490 1.00 53.69 177 ASN A CA 1
ATOM 1470 C C . ASN A 1 177 ? -53.557 -0.003 33.750 1.00 53.69 177 ASN A C 1
ATOM 1472 O O . ASN A 1 177 ? -54.129 -0.629 34.640 1.00 53.69 177 ASN A O 1
ATOM 1476 N N . SER A 1 178 ? -53.363 1.310 33.794 1.00 45.75 178 SER A N 1
ATOM 1477 C CA . SER A 1 178 ? -54.213 2.272 34.512 1.00 45.75 178 SER A CA 1
ATOM 1478 C C . SER A 1 178 ? -53.900 3.647 33.916 1.00 45.75 178 SER A C 1
ATOM 1480 O O . SER A 1 178 ? -52.799 4.157 34.093 1.00 45.75 178 SER A O 1
ATOM 1482 N N . GLU A 1 179 ? -54.652 4.091 32.914 1.00 51.88 179 GLU A N 1
ATOM 1483 C CA . GLU A 1 179 ? -55.806 4.983 33.104 1.00 51.88 179 GLU A CA 1
ATOM 1484 C C . GLU A 1 179 ? -55.438 6.278 33.846 1.00 51.88 179 GLU A C 1
ATOM 1486 O O . GLU A 1 179 ? -55.173 6.259 35.041 1.00 51.88 179 GLU A O 1
ATOM 1491 N N . ASP A 1 180 ? -55.517 7.371 33.078 1.00 50.16 180 ASP A N 1
ATOM 1492 C CA . ASP A 1 180 ? -56.000 8.690 33.498 1.00 50.16 180 ASP A CA 1
ATOM 1493 C C . ASP A 1 180 ? -55.078 9.554 34.374 1.00 50.16 180 ASP A C 1
ATOM 1495 O O . ASP A 1 180 ? -55.022 9.377 35.581 1.00 50.16 180 ASP A O 1
ATOM 1499 N N . GLU A 1 181 ? -54.432 10.558 33.765 1.00 48.72 181 GLU A N 1
ATOM 1500 C CA . GLU A 1 181 ? -54.355 11.897 34.367 1.00 48.72 181 GLU A CA 1
ATOM 1501 C C . GLU A 1 181 ? -54.395 12.971 33.266 1.00 48.72 181 GLU A C 1
ATOM 1503 O O . GLU A 1 181 ? -53.476 13.138 32.459 1.00 48.72 181 GLU A O 1
ATOM 1508 N N . SER A 1 182 ? -55.528 13.671 33.231 1.00 50.25 182 SER A N 1
ATOM 1509 C CA . SER A 1 182 ? -55.820 14.869 32.451 1.00 50.25 182 SER A CA 1
ATOM 1510 C C . SER A 1 182 ? -54.891 16.027 32.826 1.00 50.25 182 SER A C 1
ATOM 1512 O O . SER A 1 182 ? -54.839 16.414 33.993 1.00 50.25 182 SER A O 1
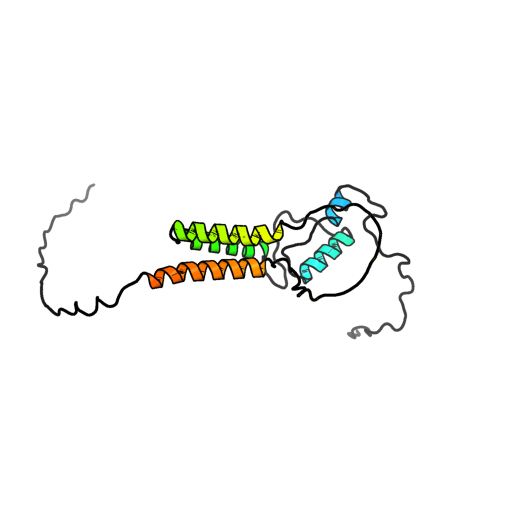ATOM 1514 N N . TYR A 1 183 ? -54.211 16.623 31.844 1.00 54.09 183 TYR A N 1
ATOM 1515 C CA . TYR A 1 183 ? -53.489 17.883 32.031 1.00 54.09 183 TYR A CA 1
ATOM 1516 C C . TYR A 1 183 ? -54.391 19.050 31.612 1.00 54.09 183 TYR A C 1
ATOM 1518 O O . TYR A 1 183 ? -54.837 19.106 30.466 1.00 54.09 183 TYR A O 1
ATOM 1526 N N . ASP A 1 184 ? -54.677 19.913 32.582 1.00 58.59 184 ASP A N 1
ATOM 1527 C CA . ASP A 1 184 ? -55.549 21.088 32.514 1.00 58.59 184 ASP A CA 1
ATOM 1528 C C . ASP A 1 184 ? -54.938 22.204 31.641 1.00 58.59 184 ASP A C 1
ATOM 1530 O O . ASP A 1 184 ? -53.729 22.456 31.684 1.00 58.59 184 ASP A O 1
ATOM 1534 N N . GLU A 1 185 ? -55.785 22.862 30.848 1.00 53.12 185 GLU A N 1
ATOM 1535 C CA . GLU A 1 185 ? -55.492 24.082 30.085 1.00 53.12 185 GLU A CA 1
ATOM 1536 C C . GLU A 1 185 ? -55.581 25.300 31.014 1.00 53.12 185 GLU A C 1
ATOM 1538 O O . GLU A 1 185 ? -56.652 25.575 31.545 1.00 53.12 185 GLU A O 1
ATOM 1543 N N . GLU A 1 186 ? -54.517 26.101 31.126 1.00 57.97 186 GLU A N 1
ATOM 1544 C CA . GLU A 1 186 ? -54.665 27.517 31.484 1.00 57.97 186 GLU A CA 1
ATOM 1545 C C . GLU A 1 186 ? -53.916 28.399 30.475 1.00 57.97 186 GLU A C 1
ATOM 1547 O O . GLU A 1 186 ? -52.690 28.348 30.341 1.00 57.97 186 GLU A O 1
ATOM 1552 N N . GLU A 1 187 ? -54.703 29.182 29.731 1.00 55.34 187 GLU A N 1
ATOM 1553 C CA . GLU A 1 187 ? -54.263 30.354 28.983 1.00 55.34 187 GLU A CA 1
ATOM 1554 C C . GLU A 1 187 ? -53.947 31.499 29.951 1.00 55.34 187 GLU A C 1
ATOM 1556 O O . GLU A 1 187 ? -54.764 31.819 30.813 1.00 55.34 187 GLU A O 1
ATOM 1561 N N . GLU A 1 188 ? -52.831 32.199 29.741 1.00 56.41 188 GLU A N 1
ATOM 1562 C CA . GLU A 1 188 ? -52.716 33.583 30.196 1.00 56.41 188 GLU A CA 1
ATOM 1563 C C . GLU A 1 188 ? -52.034 34.452 29.130 1.00 56.41 188 GLU A C 1
ATOM 1565 O O . GLU A 1 188 ? -50.901 34.229 28.699 1.00 56.41 188 GLU A O 1
ATOM 1570 N N . ASP A 1 189 ? -52.831 35.420 28.692 1.00 52.41 189 ASP A N 1
ATOM 1571 C CA . ASP A 1 189 ? -52.627 36.462 27.698 1.00 52.41 189 ASP A CA 1
ATOM 1572 C C . ASP A 1 189 ? -51.649 37.533 28.217 1.00 52.41 189 ASP A C 1
ATOM 1574 O O . ASP A 1 189 ? -51.686 37.889 29.397 1.00 52.41 189 ASP A O 1
ATOM 1578 N N . SER A 1 190 ? -50.766 38.064 27.366 1.00 56.59 190 SER A N 1
ATOM 1579 C CA . SER A 1 190 ? -49.937 39.244 27.681 1.00 56.59 190 SER A CA 1
ATOM 1580 C C . SER A 1 190 ? -49.358 39.886 26.416 1.00 56.59 190 SER A C 1
ATOM 1582 O O . SER A 1 190 ? -48.206 39.665 26.045 1.00 56.59 190 SER A O 1
ATOM 1584 N N . ASP A 1 191 ? -50.220 40.670 25.779 1.00 58.16 191 ASP A N 1
ATOM 1585 C CA . ASP A 1 191 ? -50.027 41.999 25.183 1.00 58.16 191 ASP A CA 1
ATOM 1586 C C . ASP A 1 191 ? -48.684 42.432 24.548 1.00 58.16 191 ASP A C 1
ATOM 1588 O O . ASP A 1 191 ? -47.600 42.471 25.138 1.00 58.16 191 ASP A O 1
ATOM 1592 N N . GLU A 1 192 ? -48.876 42.946 23.334 1.00 58.50 192 GLU A N 1
ATOM 1593 C CA . GLU A 1 192 ? -48.011 43.710 22.442 1.00 58.50 192 GLU A CA 1
ATOM 1594 C C . GLU A 1 192 ? -47.258 44.883 23.098 1.00 58.50 192 GLU A C 1
ATOM 1596 O O . GLU A 1 192 ? -47.843 45.689 23.823 1.00 58.50 192 GLU A O 1
ATOM 1601 N N . LYS A 1 193 ? -45.997 45.094 22.683 1.00 57.91 193 LYS A N 1
ATOM 1602 C CA . LYS A 1 193 ? -45.444 46.443 22.449 1.00 57.91 193 LYS A CA 1
ATOM 1603 C C . LYS A 1 193 ? -44.515 46.454 21.234 1.00 57.91 193 LYS A C 1
ATOM 1605 O O . LYS A 1 193 ? -43.404 45.933 21.287 1.00 57.91 193 LYS A O 1
ATOM 1610 N N . GLU A 1 194 ? -44.990 47.079 20.157 1.00 62.06 194 GLU A N 1
ATOM 1611 C CA . GLU A 1 194 ? -44.169 47.636 19.079 1.00 62.06 194 GLU A CA 1
ATOM 1612 C C . GLU A 1 194 ? -43.313 48.788 19.629 1.00 62.06 194 GLU A C 1
ATOM 1614 O O . GLU A 1 194 ? -43.824 49.667 20.327 1.00 62.06 194 GLU A O 1
ATOM 1619 N N . ASP A 1 195 ? -42.022 48.796 19.295 1.00 62.97 195 ASP A N 1
ATOM 1620 C CA . ASP A 1 195 ? -41.123 49.928 19.533 1.00 62.97 195 ASP A CA 1
ATOM 1621 C C . ASP A 1 195 ? -40.853 50.646 18.201 1.00 62.97 195 ASP A C 1
ATOM 1623 O O . ASP A 1 195 ? -40.703 50.006 17.154 1.00 62.97 195 ASP A O 1
ATOM 1627 N N . SER A 1 196 ? -40.857 51.980 18.268 1.00 57.44 196 SER A N 1
ATOM 1628 C CA . SER A 1 196 ? -40.619 52.930 17.165 1.00 57.44 196 SER A CA 1
ATOM 1629 C C . SER A 1 196 ? -39.149 53.064 16.776 1.00 57.44 196 SER A C 1
ATOM 1631 O O . SER A 1 196 ? -38.269 52.876 17.642 1.00 57.44 196 SER A O 1
#

Sequence (196 aa):
MSCQRGNTSRTRKQKHSNITAFKNNIHDSSKRTLAMNNMEITEVCKRCQEVIAWKVKYKKYKPLSQPKTCTRCHQKNIKEHLQTMAELEAEVKCLSERKRRAYYRYLEKLEGKTKRRKKPNKSSEVESVTSEHENEEDEVAVSMDEYFKNARQKLEELMKEMEDDEFYEDLQDLNLNSEDESYDEEEEDSDEKEDS

Organism: Portunus trituberculatus (NCBI:txid210409)

Foldseek 3Di:
DDPDDPDPDDPDDDPDDDPDDQAQCPPDPDPVLVCLQPDDDPQDDPVVNVVSNVCSRVVNDDDDPDDDADPPPRDPSVVVLVVLVVVLVVLLVVADPVLNVVLVVVLVVLVVLVPPPDDDDDDDDDDDDDDDDDPCPDSDNQDPVNSSVVSVVSSVVSVVVVVVPDPPPPPVPPPDDDDDDDDDDDDDDDDDDDDD

InterPro domains:
  IPR019351 Protein of unknown function DUF2039 [PF10217] (14-85)
  IPR019351 Protein of unknown function DUF2039 [PTHR22876] (1-80)